Protein AF-A0A7X7GTL8-F1 (afdb_monomer_lite)

Radius of gyration: 31.25 Å; chains: 1; bounding box: 89×79×65 Å

Secondary structure (DSSP, 8-state):
-------------------PPP-------------PPPPPPPPPPPPPP-------------------PPPPP------------PPPP---------SSTT--EEEEEEEEEEEE-SSSEEEEEEEEEEEEEEEETTEEEEEEEEEEGGGEEEEEEEEEEEPTT-TTEEEE-PSSTTS---EEEEE-SSEEEEEEGGG-HIIIIITTS---TT-EEEGGGEE-SSS-TT-

Foldseek 3Di:
DDDDDDDDDDDDDDDDDDDDDDDDDDDDDDDDDDDDDDDDDDDDDDDDDDDDDDDDPDDDDDDPDDDDDDDDDDDDDDDDDDDDDDDDDDDDDCPDPPQDPPPAFKFKDWDWEWADPPPDTDIDIDIWIWGWDDPDPFKIWIWTWDAYHNRQIFIDTDIWGHDPPQNQKTWDQDPPNPQPFIWIWGGDPFKTAIAGVVQRSCVVGPNPGDGRHGDMTTPVRGDHPPDDPVD

Sequence (231 aa):
MTTLWNHARAALLPALMGAALPGAVVLLSGCGGRASAPPSAPSPPAQSPSASAQSPSASAQSPSASAQSPSASSPPAQPSSASAPSAAPPGERDSAPVASEGLDGVYLRTHEIAVFDGERWEPLEVDDCLRIRRVGANQLELEVQLVAANAHLCSIDGVASRLRGVEEIYELRPEPADEPCQLRLVVGAERLELVDVEHQCRQYYCGARAGFDGVSFARTERRPARHGCAD

pLDDT: mean 76.39, std 20.55, range [39.94, 98.38]

Structure (mmCIF, N/CA/C/O backbone):
data_AF-A0A7X7GTL8-F1
#
_entry.id   AF-A0A7X7GTL8-F1
#
loop_
_atom_site.group_PDB
_atom_site.id
_atom_site.type_symbol
_atom_site.label_atom_id
_atom_site.label_alt_id
_atom_site.label_comp_id
_atom_site.label_asym_id
_atom_site.label_entity_id
_atom_site.label_seq_id
_atom_site.pdbx_PDB_ins_code
_atom_site.Cartn_x
_atom_site.Cartn_y
_atom_site.Cartn_z
_atom_site.occupancy
_atom_site.B_iso_or_equiv
_atom_site.auth_seq_id
_atom_site.auth_comp_id
_atom_site.auth_asym_id
_atom_site.auth_atom_id
_atom_site.pdbx_PDB_model_num
ATOM 1 N N . MET A 1 1 ? -45.086 -2.183 36.468 1.00 40.97 1 MET A N 1
ATOM 2 C CA . MET A 1 1 ? -44.654 -3.594 36.507 1.00 40.97 1 MET A CA 1
ATOM 3 C C . MET A 1 1 ? -43.182 -3.604 36.083 1.00 40.97 1 MET A C 1
ATOM 5 O O . MET A 1 1 ? -42.935 -3.413 34.905 1.00 40.97 1 MET A O 1
ATOM 9 N N . THR A 1 2 ? -42.221 -3.326 36.984 1.00 39.94 2 THR A N 1
ATOM 10 C CA . THR A 1 2 ? -41.349 -4.320 37.687 1.00 39.94 2 THR A CA 1
ATOM 11 C C . THR A 1 2 ? -40.805 -5.373 36.713 1.00 39.94 2 THR A C 1
ATOM 13 O O . THR A 1 2 ? -41.615 -6.072 36.123 1.00 39.94 2 THR A O 1
ATOM 16 N N . THR A 1 3 ? -39.503 -5.450 36.389 1.00 47.12 3 THR A N 1
ATOM 17 C CA . THR A 1 3 ? -38.333 -5.847 37.228 1.00 47.12 3 THR A CA 1
ATOM 18 C C . THR A 1 3 ? -37.034 -5.450 36.471 1.00 47.12 3 THR A C 1
ATOM 20 O O . THR A 1 3 ? -36.970 -5.663 35.268 1.00 47.12 3 THR A O 1
ATOM 23 N N . LEU A 1 4 ? -36.082 -4.670 37.009 1.00 49.22 4 LEU A N 1
ATOM 24 C CA . LEU A 1 4 ? -34.976 -4.976 37.952 1.00 49.22 4 LEU A CA 1
ATOM 25 C C . LEU A 1 4 ? -33.797 -5.811 37.385 1.00 49.22 4 LEU A C 1
ATOM 27 O O . LEU A 1 4 ? -33.935 -7.001 37.140 1.00 49.22 4 LEU A O 1
ATOM 31 N N . TRP A 1 5 ? -32.655 -5.112 37.269 1.00 40.28 5 TRP A N 1
ATOM 32 C CA . TRP A 1 5 ? -31.246 -5.477 37.528 1.00 40.28 5 TRP A CA 1
ATOM 33 C C . TRP A 1 5 ? -30.665 -6.824 37.064 1.00 40.28 5 TRP A C 1
ATOM 35 O O . TRP A 1 5 ? -31.099 -7.885 37.494 1.00 40.28 5 TRP A O 1
ATOM 45 N N . ASN A 1 6 ? -29.492 -6.760 36.411 1.00 49.69 6 ASN A N 1
ATOM 46 C CA . ASN A 1 6 ? -28.367 -7.581 36.865 1.00 49.69 6 ASN A CA 1
ATOM 47 C C . ASN A 1 6 ? -26.990 -6.940 36.641 1.00 49.69 6 ASN A C 1
ATOM 49 O O . ASN A 1 6 ? -26.746 -6.217 35.679 1.00 49.69 6 ASN A O 1
ATOM 53 N N . HIS A 1 7 ? -26.138 -7.186 37.631 1.00 44.62 7 HIS A N 1
ATOM 54 C CA . HIS A 1 7 ? -24.919 -6.476 37.980 1.00 44.62 7 HIS A CA 1
ATOM 55 C C . HIS A 1 7 ? -23.673 -6.836 37.167 1.00 44.62 7 HIS A C 1
ATOM 57 O O . HIS A 1 7 ? -23.491 -7.954 36.693 1.00 44.62 7 HIS A O 1
ATOM 63 N N . ALA A 1 8 ? -22.756 -5.868 37.173 1.00 43.50 8 ALA A N 1
ATOM 64 C CA . ALA A 1 8 ? -21.331 -6.012 36.942 1.00 43.50 8 ALA A CA 1
ATOM 65 C C . ALA A 1 8 ? -20.679 -7.119 37.792 1.00 43.50 8 ALA A C 1
ATOM 67 O O . ALA A 1 8 ? -20.971 -7.269 38.980 1.00 43.50 8 ALA A O 1
ATOM 68 N N . ARG A 1 9 ? -19.675 -7.785 37.215 1.00 48.31 9 ARG A N 1
ATOM 69 C CA . ARG A 1 9 ? -18.556 -8.363 37.964 1.00 48.31 9 ARG A CA 1
ATOM 70 C C . ARG A 1 9 ? -17.242 -8.033 37.267 1.00 48.31 9 ARG A C 1
ATOM 72 O O . ARG A 1 9 ? -16.914 -8.593 36.228 1.00 48.31 9 ARG A O 1
ATOM 79 N N . ALA A 1 10 ? -16.504 -7.122 37.892 1.00 45.44 10 ALA A N 1
ATOM 80 C CA . ALA A 1 10 ? -15.060 -7.040 37.790 1.00 45.44 10 ALA A CA 1
ATOM 81 C C . ALA A 1 10 ? -14.439 -8.298 38.420 1.00 45.44 10 ALA A C 1
ATOM 83 O O . ALA A 1 10 ? -14.890 -8.748 39.476 1.00 45.44 10 ALA A O 1
ATOM 84 N N . ALA A 1 11 ? -13.393 -8.834 37.799 1.00 51.56 11 ALA A N 1
ATOM 85 C CA . ALA A 1 11 ? -12.488 -9.786 38.424 1.00 51.56 11 ALA A CA 1
ATOM 86 C C . ALA A 1 11 ? -11.052 -9.302 38.215 1.00 51.56 11 ALA A C 1
ATOM 88 O O . ALA A 1 11 ? -10.632 -8.989 37.103 1.00 51.56 11 ALA A O 1
ATOM 89 N N . LEU A 1 12 ? -10.363 -9.188 39.344 1.00 49.56 12 LEU A N 1
ATOM 90 C CA . LEU A 1 12 ? -8.970 -8.815 39.511 1.00 49.56 12 LEU A CA 1
ATOM 91 C C . LEU A 1 12 ? -8.022 -9.947 39.070 1.00 49.56 12 LEU A C 1
ATOM 93 O O . LEU A 1 12 ? -8.384 -11.120 39.095 1.00 49.56 12 LEU A O 1
ATOM 97 N N . LEU A 1 13 ? -6.799 -9.534 38.724 1.00 42.09 13 LEU A N 1
ATOM 98 C CA . LEU A 1 13 ? -5.561 -10.300 38.495 1.00 42.09 13 LEU A CA 1
ATOM 99 C C . LEU A 1 13 ? -5.284 -11.417 39.535 1.00 42.09 13 LEU A C 1
ATOM 101 O O . LEU A 1 13 ? -5.780 -11.352 40.660 1.00 42.09 13 LEU A O 1
ATOM 105 N N . PRO A 1 14 ? -4.390 -12.379 39.214 1.00 58.31 14 PRO A N 1
ATOM 106 C CA . PRO A 1 14 ? -2.998 -12.197 39.644 1.00 58.31 14 PRO A CA 1
ATOM 107 C C . PRO A 1 14 ? -1.932 -12.586 38.605 1.00 58.31 14 PRO A C 1
ATOM 109 O O . PRO A 1 14 ? -2.092 -13.493 37.791 1.00 58.31 14 PRO A O 1
ATOM 112 N N . ALA A 1 15 ? -0.802 -11.889 38.711 1.00 48.88 15 ALA A N 1
ATOM 113 C CA . ALA A 1 15 ? 0.488 -12.265 38.158 1.00 48.88 15 ALA A CA 1
ATOM 114 C C . ALA A 1 15 ? 0.997 -13.578 38.782 1.00 48.88 15 ALA A C 1
ATOM 116 O O . ALA A 1 15 ? 0.878 -13.776 39.991 1.00 48.88 15 ALA A O 1
ATOM 117 N N . LEU A 1 16 ? 1.635 -14.429 37.975 1.00 56.81 16 LEU A N 1
ATOM 118 C CA . LEU A 1 16 ? 2.457 -15.542 38.448 1.00 56.81 16 LEU A CA 1
ATOM 119 C C . LEU A 1 16 ? 3.839 -15.453 37.802 1.00 56.81 16 LEU A C 1
ATOM 121 O O . LEU A 1 16 ? 4.012 -15.642 36.600 1.00 56.81 16 LEU A O 1
ATOM 125 N N . MET A 1 17 ? 4.813 -15.136 38.649 1.00 48.34 17 MET A N 1
ATOM 126 C CA . MET A 1 17 ? 6.231 -15.346 38.412 1.00 48.34 17 MET A CA 1
ATOM 127 C C . MET A 1 17 ? 6.579 -16.835 38.515 1.00 48.34 17 MET A C 1
ATOM 129 O O . MET A 1 17 ? 6.116 -17.511 39.427 1.00 48.34 17 MET A O 1
ATOM 133 N N . GLY A 1 18 ? 7.514 -17.266 37.665 1.00 49.72 18 GLY A N 1
ATOM 134 C CA . GLY A 1 18 ? 8.629 -18.123 38.071 1.00 49.72 18 GLY A CA 1
ATOM 135 C C . GLY A 1 18 ? 8.395 -19.633 38.138 1.00 49.72 18 GLY A C 1
ATOM 136 O O . GLY A 1 18 ? 7.843 -20.144 39.103 1.00 49.72 18 GLY A O 1
ATOM 137 N N . ALA A 1 19 ? 9.003 -20.358 37.197 1.00 52.00 19 ALA A N 1
ATOM 138 C CA . ALA A 1 19 ? 9.645 -21.642 37.483 1.00 52.00 19 ALA A CA 1
ATOM 139 C C . ALA A 1 19 ? 10.736 -21.915 36.435 1.00 52.00 19 ALA A C 1
ATOM 141 O O . ALA A 1 19 ? 10.453 -22.237 35.284 1.00 52.00 19 ALA A O 1
ATOM 142 N N . ALA A 1 20 ? 11.995 -21.764 36.849 1.00 49.22 20 ALA A N 1
ATOM 143 C CA . ALA A 1 20 ? 13.147 -22.310 36.146 1.00 49.22 20 ALA A CA 1
ATOM 144 C C . ALA A 1 20 ? 13.188 -23.825 36.393 1.00 49.22 20 ALA A C 1
ATOM 146 O O . ALA A 1 20 ? 13.140 -24.263 37.544 1.00 49.22 20 ALA A O 1
ATOM 147 N N . LEU A 1 21 ? 13.270 -24.620 35.327 1.00 56.28 21 LEU A N 1
ATOM 148 C CA . LEU A 1 21 ? 13.480 -26.065 35.415 1.00 56.28 21 LEU A CA 1
ATOM 149 C C . LEU A 1 21 ? 14.977 -26.392 35.295 1.00 56.28 21 LEU A C 1
ATOM 151 O O . LEU A 1 21 ? 15.652 -25.825 34.432 1.00 56.28 21 LEU A O 1
ATOM 155 N N . PRO A 1 22 ? 15.507 -27.311 36.123 1.00 57.44 22 PRO A N 1
ATOM 156 C CA . PRO A 1 22 ? 16.881 -27.769 36.032 1.00 57.44 22 PRO A CA 1
ATOM 157 C C . PRO A 1 22 ? 17.019 -28.968 35.083 1.00 57.44 22 PRO A C 1
ATOM 159 O O . PRO A 1 22 ? 16.190 -29.871 35.068 1.00 57.44 22 PRO A O 1
ATOM 162 N N . GLY A 1 23 ? 18.146 -29.000 34.372 1.00 48.72 23 GLY A N 1
ATOM 163 C CA . GLY A 1 23 ? 18.952 -30.208 34.189 1.00 48.72 23 GLY A CA 1
ATOM 164 C C . GLY A 1 23 ? 18.365 -31.356 33.366 1.00 48.72 23 GLY A C 1
ATOM 165 O O . GLY A 1 23 ? 17.843 -32.317 33.918 1.00 48.72 23 GLY A O 1
ATOM 166 N N . ALA A 1 24 ? 18.655 -31.355 32.066 1.00 47.41 24 ALA A N 1
ATOM 167 C CA . ALA A 1 24 ? 18.833 -32.590 31.308 1.00 47.41 24 ALA A CA 1
ATOM 168 C C . ALA A 1 24 ? 20.259 -32.607 30.742 1.00 47.41 24 ALA A C 1
ATOM 170 O O . ALA A 1 24 ? 20.550 -32.029 29.698 1.00 47.41 24 ALA A O 1
ATOM 171 N N . VAL A 1 25 ? 21.168 -33.239 31.488 1.00 48.69 25 VAL A N 1
ATOM 172 C CA . VAL A 1 25 ? 22.512 -33.588 31.022 1.00 48.69 25 VAL A CA 1
ATOM 173 C C . VAL A 1 25 ? 22.369 -34.819 30.132 1.00 48.69 25 VAL A C 1
ATOM 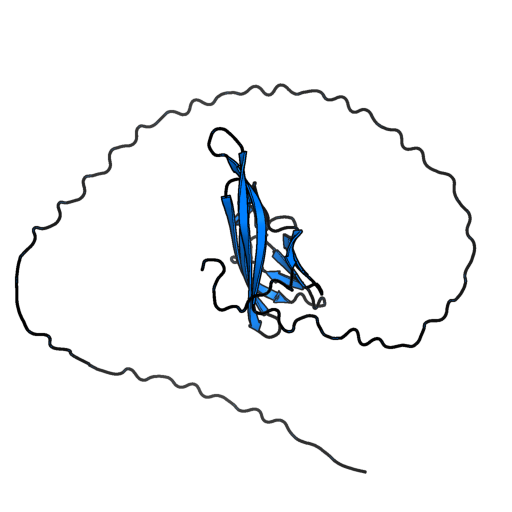175 O O . VAL A 1 25 ? 22.176 -35.929 30.622 1.00 48.69 25 VAL A O 1
ATOM 178 N N . VAL A 1 26 ? 22.444 -34.622 28.817 1.00 56.94 26 VAL A N 1
ATOM 179 C CA . VAL A 1 26 ? 22.577 -35.718 27.854 1.00 56.94 26 VAL A CA 1
ATOM 180 C C . VAL A 1 26 ? 24.067 -36.011 27.687 1.00 56.94 26 VAL A C 1
ATOM 182 O O . VAL A 1 26 ? 24.801 -35.261 27.049 1.00 56.94 26 VAL A O 1
ATOM 185 N N . LEU A 1 27 ? 24.517 -37.108 28.298 1.00 56.03 27 LEU A N 1
ATOM 186 C CA . LEU A 1 27 ? 25.825 -37.710 28.052 1.00 56.03 27 LEU A CA 1
ATOM 187 C C . LEU A 1 27 ? 25.771 -38.491 26.734 1.00 56.03 27 LEU A C 1
ATOM 189 O O . LEU A 1 27 ? 25.255 -39.606 26.695 1.00 56.03 27 LEU A O 1
ATOM 193 N N . LEU A 1 28 ? 26.344 -37.932 25.668 1.00 58.06 28 LEU A N 1
ATOM 194 C CA . LEU A 1 28 ? 26.705 -38.690 24.470 1.00 58.06 28 LEU A CA 1
ATOM 195 C C . LEU A 1 28 ? 28.214 -38.941 24.485 1.00 58.06 28 LEU A C 1
ATOM 197 O O . LEU A 1 28 ? 29.027 -38.073 24.176 1.00 58.06 28 LEU A O 1
ATOM 201 N N . SER A 1 29 ? 28.566 -40.157 24.899 1.00 56.53 29 SER A N 1
ATOM 202 C CA . SER A 1 29 ? 29.876 -40.758 24.665 1.00 56.53 29 SER A CA 1
ATOM 203 C C . SER A 1 29 ? 30.006 -41.181 23.205 1.00 56.53 29 SER A C 1
ATOM 205 O O . SER A 1 29 ? 29.115 -41.848 22.686 1.00 56.53 29 SER A O 1
ATOM 207 N N . GLY A 1 30 ? 31.175 -40.926 22.612 1.00 46.44 30 GLY A N 1
ATOM 208 C CA . GLY A 1 30 ? 31.784 -41.909 21.714 1.00 46.44 30 GLY A CA 1
ATOM 209 C C . GLY A 1 30 ? 32.207 -41.439 20.324 1.00 46.44 30 GLY A C 1
ATOM 210 O O . GLY A 1 30 ? 31.447 -41.541 19.375 1.00 46.44 30 GLY A O 1
ATOM 211 N N . CYS A 1 31 ? 33.500 -41.112 20.233 1.00 45.25 31 CYS A N 1
ATOM 212 C CA . CYS A 1 31 ? 34.441 -41.545 19.192 1.00 45.25 31 CYS A CA 1
ATOM 213 C C . CYS A 1 31 ? 34.296 -41.034 17.743 1.00 45.25 31 CYS A C 1
ATOM 215 O O . CYS A 1 31 ? 33.517 -41.548 16.951 1.00 45.25 31 CYS A O 1
ATOM 217 N N . GLY A 1 32 ? 35.300 -40.245 17.336 1.00 43.06 32 GLY A N 1
ATOM 218 C CA . GLY A 1 32 ? 36.127 -40.655 16.197 1.00 43.06 32 GLY A CA 1
ATOM 219 C C . GLY A 1 32 ? 36.302 -39.645 15.066 1.00 43.06 32 GLY A C 1
ATOM 220 O O . GLY A 1 32 ? 35.464 -39.545 14.184 1.00 43.06 32 GLY A O 1
ATOM 221 N N . GLY A 1 33 ? 37.502 -39.063 14.992 1.00 45.75 33 GLY A N 1
ATOM 222 C CA . GLY A 1 33 ? 38.199 -38.968 13.708 1.00 45.75 33 GLY A CA 1
ATOM 223 C C . GLY A 1 33 ? 38.367 -37.581 13.084 1.00 45.75 33 GLY A C 1
ATOM 224 O O . GLY A 1 33 ? 37.410 -36.934 12.688 1.00 45.75 33 GLY A O 1
ATOM 225 N N . ARG A 1 34 ? 39.649 -37.262 12.854 1.00 46.22 34 ARG A N 1
ATOM 226 C CA . ARG A 1 34 ? 40.220 -36.264 11.931 1.00 46.22 34 ARG A CA 1
ATOM 227 C C . ARG A 1 34 ? 40.215 -34.804 12.389 1.00 46.22 34 ARG A C 1
ATOM 229 O O . ARG A 1 34 ? 39.331 -34.013 12.087 1.00 46.22 34 ARG A O 1
ATOM 236 N N . ALA A 1 35 ?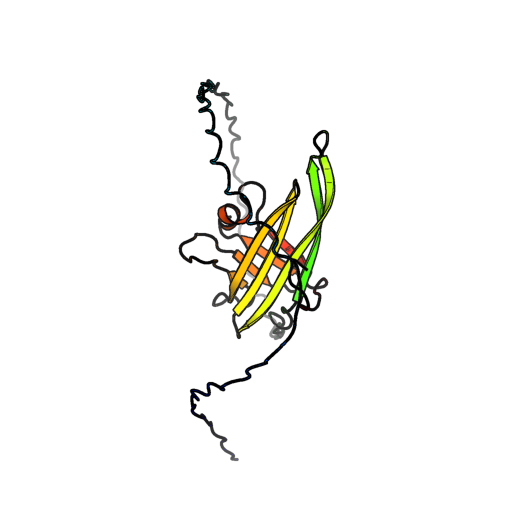 41.341 -34.447 13.007 1.00 51.41 35 ALA A N 1
ATOM 237 C CA . ALA A 1 35 ? 41.852 -33.087 13.052 1.00 51.41 35 ALA A CA 1
ATOM 238 C C . ALA A 1 35 ? 41.959 -32.525 11.622 1.00 51.41 35 ALA A C 1
ATOM 240 O O . ALA A 1 35 ? 42.786 -32.977 10.830 1.00 51.41 35 ALA A O 1
ATOM 241 N N . SER A 1 36 ? 41.095 -31.565 11.301 1.00 57.47 36 SER A N 1
ATOM 242 C CA . SER A 1 36 ? 41.265 -30.691 10.142 1.00 57.47 36 SER A CA 1
ATOM 243 C C . SER A 1 36 ? 42.123 -29.500 10.564 1.00 57.47 36 SER A C 1
ATOM 245 O O . SER A 1 36 ? 41.973 -28.981 11.670 1.00 57.47 36 SER A O 1
ATOM 247 N N . ALA A 1 37 ? 43.065 -29.129 9.699 1.00 66.19 37 ALA A N 1
ATOM 248 C CA . ALA A 1 37 ? 43.999 -28.029 9.899 1.00 66.19 37 ALA A CA 1
ATOM 249 C C . ALA A 1 37 ? 43.272 -26.699 10.200 1.00 66.19 37 ALA A C 1
ATOM 251 O O . ALA A 1 37 ? 42.151 -26.500 9.724 1.00 66.19 37 ALA A O 1
ATOM 252 N N . PRO A 1 38 ? 43.893 -25.779 10.963 1.00 70.19 38 PRO A N 1
ATOM 253 C CA . PRO A 1 38 ? 43.302 -24.475 11.232 1.00 70.19 38 PRO A CA 1
ATOM 254 C C . PRO A 1 38 ? 43.129 -23.678 9.925 1.00 70.19 38 PRO A C 1
ATOM 256 O O . PRO A 1 38 ? 44.010 -23.731 9.061 1.00 70.19 38 PRO A O 1
ATOM 259 N N . PRO A 1 39 ? 42.026 -22.924 9.767 1.00 64.88 39 PRO A N 1
ATOM 260 C CA . PRO A 1 39 ? 41.856 -22.032 8.630 1.00 64.88 39 PRO A CA 1
ATOM 261 C C . PRO A 1 39 ? 42.938 -20.948 8.655 1.00 64.88 39 PRO A C 1
ATOM 263 O O . PRO A 1 39 ? 43.221 -20.341 9.690 1.00 64.88 39 PRO A O 1
ATOM 266 N N . SER A 1 40 ? 43.565 -20.732 7.500 1.00 68.62 40 SER A N 1
ATOM 267 C CA . SER A 1 40 ? 44.540 -19.667 7.287 1.00 68.62 40 SER A CA 1
ATOM 268 C C . SER A 1 40 ? 43.915 -18.299 7.564 1.00 68.62 40 SER A C 1
ATOM 270 O O . SER A 1 40 ? 42.763 -18.044 7.214 1.00 68.62 40 SER A O 1
ATOM 272 N N . ALA A 1 41 ? 44.693 -17.428 8.206 1.00 69.62 41 ALA A N 1
ATOM 273 C CA . ALA A 1 41 ? 44.300 -16.068 8.540 1.00 69.62 41 ALA A CA 1
ATOM 274 C C . ALA A 1 41 ? 43.860 -15.274 7.290 1.00 69.62 41 ALA A C 1
ATOM 276 O O . ALA A 1 41 ? 44.457 -15.444 6.222 1.00 69.62 41 ALA A O 1
ATOM 277 N N . PRO A 1 42 ? 42.852 -14.391 7.410 1.00 67.38 42 PRO A N 1
ATOM 278 C CA . PRO A 1 42 ? 42.414 -13.552 6.304 1.00 67.38 42 PRO A CA 1
ATOM 279 C C . PRO A 1 42 ? 43.529 -12.586 5.886 1.00 67.38 42 PRO A C 1
ATOM 281 O O . PRO A 1 42 ? 44.162 -11.936 6.720 1.00 67.38 42 PRO A O 1
ATOM 284 N N . SER A 1 43 ? 43.771 -12.499 4.578 1.00 71.69 43 SER A N 1
ATOM 285 C CA . SER A 1 43 ? 44.651 -11.490 3.990 1.00 71.69 43 SER A CA 1
ATOM 286 C C . SER A 1 43 ? 44.088 -10.079 4.226 1.00 71.69 43 SER A C 1
ATOM 288 O O . SER A 1 43 ? 42.867 -9.906 4.204 1.00 71.69 43 SER A O 1
ATOM 290 N N . PRO A 1 44 ? 44.942 -9.062 4.442 1.00 71.94 44 PRO A N 1
ATOM 291 C CA . PRO A 1 44 ? 44.484 -7.684 4.582 1.00 71.94 44 PRO A CA 1
ATOM 292 C C . PRO A 1 44 ? 43.822 -7.194 3.281 1.00 71.94 44 PRO A C 1
ATOM 294 O O . PRO A 1 44 ? 44.240 -7.608 2.194 1.00 71.94 44 PRO A O 1
ATOM 297 N N . PRO A 1 45 ? 42.811 -6.310 3.360 1.00 66.06 45 PRO A N 1
ATOM 298 C CA . PRO A 1 45 ? 42.165 -5.767 2.175 1.00 66.06 45 PRO A CA 1
ATOM 299 C C . PRO A 1 45 ? 43.151 -4.928 1.354 1.00 66.06 45 PRO A C 1
ATOM 301 O O . PRO A 1 45 ? 43.916 -4.121 1.889 1.00 66.06 45 PRO A O 1
ATOM 304 N N . ALA A 1 46 ? 43.115 -5.131 0.038 1.00 61.00 46 ALA A N 1
ATOM 305 C CA . ALA A 1 46 ? 43.823 -4.315 -0.933 1.00 61.00 46 ALA A CA 1
ATOM 306 C C . ALA A 1 46 ? 43.331 -2.861 -0.858 1.00 61.00 46 ALA A C 1
ATOM 308 O O . ALA A 1 46 ? 42.133 -2.594 -0.768 1.00 61.00 46 ALA A O 1
ATOM 309 N N . GLN A 1 47 ? 44.278 -1.927 -0.882 1.00 60.03 47 GLN A N 1
ATOM 310 C CA . GLN A 1 47 ? 44.021 -0.492 -0.870 1.00 60.03 47 GLN A CA 1
ATOM 311 C C . GLN A 1 47 ? 43.276 -0.081 -2.148 1.00 60.03 47 GLN A C 1
ATOM 313 O O . GLN A 1 47 ? 43.766 -0.304 -3.256 1.00 60.03 47 GLN A O 1
ATOM 318 N N . SER A 1 48 ? 42.101 0.531 -1.986 1.00 61.88 48 SER A N 1
ATOM 319 C CA . SER A 1 48 ? 41.358 1.162 -3.078 1.00 61.88 48 SER A CA 1
ATOM 320 C C . SER A 1 48 ? 42.164 2.317 -3.684 1.00 61.88 48 SER A C 1
ATOM 322 O O . SER A 1 48 ? 42.656 3.164 -2.935 1.00 61.88 48 SER A O 1
ATOM 324 N N . PRO A 1 49 ? 42.273 2.416 -5.020 1.00 63.19 49 PRO A N 1
ATOM 325 C CA . PRO A 1 49 ? 42.840 3.592 -5.658 1.00 63.19 49 PRO A CA 1
ATOM 326 C C . PRO A 1 49 ? 41.867 4.772 -5.537 1.00 63.19 49 PRO A C 1
ATOM 328 O O . PRO A 1 49 ? 40.707 4.691 -5.940 1.00 63.19 49 PRO A O 1
ATOM 331 N N . SER A 1 50 ? 42.360 5.884 -4.994 1.00 58.31 50 SER A N 1
ATOM 332 C CA . SER A 1 50 ? 41.685 7.181 -5.026 1.00 58.31 50 SER A CA 1
ATOM 333 C C . SER A 1 50 ? 41.528 7.641 -6.476 1.00 58.31 50 SER A C 1
ATOM 335 O O . SER A 1 50 ? 42.478 8.124 -7.090 1.00 58.31 50 SER A O 1
ATOM 337 N N . ALA A 1 51 ? 40.329 7.487 -7.032 1.00 56.75 51 ALA A N 1
ATOM 338 C CA . ALA A 1 51 ? 39.953 8.122 -8.285 1.00 56.75 51 ALA A CA 1
ATOM 339 C C . ALA A 1 51 ? 39.564 9.579 -7.999 1.00 56.75 51 ALA A C 1
ATOM 341 O O . ALA A 1 51 ? 38.546 9.862 -7.368 1.00 56.75 51 ALA A O 1
ATOM 342 N N . SER A 1 52 ? 40.405 10.507 -8.445 1.00 58.44 52 SER A N 1
ATOM 343 C CA . SER A 1 52 ? 40.140 11.942 -8.427 1.00 58.44 52 SER A CA 1
ATOM 344 C C . SER A 1 52 ? 38.912 12.254 -9.286 1.00 58.44 52 SER A C 1
ATOM 346 O O . SER A 1 52 ? 38.962 12.141 -10.510 1.00 58.44 52 SER A O 1
ATOM 348 N N . ALA A 1 53 ? 37.813 12.659 -8.652 1.00 48.44 53 ALA A N 1
ATOM 349 C CA . ALA A 1 53 ? 36.642 13.185 -9.338 1.00 48.44 53 ALA A CA 1
ATOM 350 C C . ALA A 1 53 ? 36.989 14.540 -9.978 1.00 48.44 53 ALA A C 1
ATOM 352 O O . ALA A 1 53 ? 37.207 15.534 -9.286 1.00 48.44 53 ALA A O 1
ATOM 353 N N . GLN A 1 54 ? 37.064 14.578 -11.308 1.00 59.28 54 GLN A N 1
ATOM 354 C CA . GLN A 1 54 ? 37.012 15.821 -12.070 1.00 59.28 54 GLN A CA 1
ATOM 355 C C . GLN A 1 54 ? 35.544 16.223 -12.215 1.00 59.28 54 GLN A C 1
ATOM 357 O O . GLN A 1 54 ? 34.759 15.500 -12.822 1.00 59.28 54 GLN A O 1
ATOM 362 N N . SER A 1 55 ? 35.180 17.370 -11.646 1.00 54.44 55 SER A N 1
ATOM 363 C CA . SER A 1 55 ? 33.867 17.991 -11.823 1.00 54.44 55 SER A CA 1
ATOM 364 C C . SER A 1 55 ? 33.683 18.456 -13.272 1.00 54.44 55 SER A C 1
ATOM 366 O O . SER A 1 55 ? 34.447 19.315 -13.720 1.00 54.44 55 SER A O 1
ATOM 368 N N . PRO A 1 56 ? 32.670 17.979 -14.015 1.00 59.31 56 PRO A N 1
ATOM 369 C CA . PRO A 1 56 ? 32.271 18.637 -15.245 1.00 59.31 56 PRO A CA 1
ATOM 370 C C . PRO A 1 56 ? 31.417 19.863 -14.901 1.00 59.31 56 PRO A C 1
ATOM 372 O O . PRO A 1 56 ? 30.294 19.754 -14.410 1.00 59.31 56 PRO A O 1
ATOM 375 N N . SER A 1 57 ? 31.953 21.051 -15.180 1.00 57.72 57 SER A N 1
ATOM 376 C CA . SER A 1 57 ? 31.176 22.289 -15.251 1.00 57.72 57 SER A CA 1
ATOM 377 C C . SER A 1 57 ? 30.237 22.214 -16.456 1.00 57.72 57 SER A C 1
ATOM 379 O O . SER A 1 57 ? 30.617 22.564 -17.571 1.00 57.72 57 SER A O 1
ATOM 381 N N . ALA A 1 58 ? 29.011 21.737 -16.248 1.00 54.59 58 ALA A N 1
ATOM 382 C CA . ALA A 1 58 ? 27.951 21.843 -17.240 1.00 54.59 58 ALA A CA 1
ATOM 383 C C . ALA A 1 58 ? 27.360 23.259 -17.184 1.00 54.59 58 ALA A C 1
ATOM 385 O O . ALA A 1 58 ? 26.649 23.629 -16.251 1.00 54.59 58 ALA A O 1
ATOM 386 N N . SER A 1 59 ? 27.694 24.072 -18.183 1.00 60.06 59 SER A N 1
ATOM 387 C CA . SER A 1 59 ? 27.076 25.373 -18.418 1.00 60.06 59 SER A CA 1
ATOM 388 C C . SER A 1 59 ? 25.599 25.177 -18.769 1.00 60.06 59 SER A C 1
ATOM 390 O O . SER A 1 59 ? 25.271 24.681 -19.845 1.00 60.06 59 SER A O 1
ATOM 392 N N . ALA A 1 60 ? 24.705 25.564 -17.861 1.00 49.34 60 ALA A N 1
ATOM 393 C CA . ALA A 1 60 ? 23.275 25.630 -18.123 1.00 49.34 60 ALA A CA 1
ATOM 394 C C . ALA A 1 60 ? 22.992 26.743 -19.147 1.00 49.34 60 ALA A C 1
ATOM 396 O O . ALA A 1 60 ? 23.165 27.927 -18.858 1.00 49.34 60 ALA A O 1
ATOM 397 N N . GLN A 1 61 ? 22.570 26.364 -20.353 1.00 58.16 61 GLN A N 1
ATOM 398 C CA . GLN A 1 61 ? 21.916 27.277 -21.283 1.00 58.16 61 GLN A CA 1
ATOM 399 C C . GLN A 1 61 ? 20.435 27.347 -20.910 1.00 58.16 61 GLN A C 1
ATOM 401 O O . GLN A 1 61 ? 19.714 26.360 -21.023 1.00 58.16 61 GLN A O 1
ATOM 406 N N . SER A 1 62 ? 20.001 28.516 -20.443 1.00 55.69 62 SER A N 1
ATOM 407 C CA . SER A 1 62 ? 18.600 28.836 -20.175 1.00 55.69 62 SER A CA 1
ATOM 408 C C . SER A 1 62 ? 17.789 28.868 -21.477 1.00 55.69 62 SER A C 1
ATOM 410 O O . SER A 1 62 ? 18.085 29.702 -22.336 1.00 55.69 62 SER A O 1
ATOM 412 N N . PRO A 1 63 ? 16.732 28.056 -21.640 1.00 58.53 63 PRO A N 1
ATOM 413 C CA . PRO A 1 63 ? 15.733 28.322 -22.659 1.00 58.53 63 PRO A CA 1
ATOM 414 C C . PRO A 1 63 ? 14.756 29.388 -22.144 1.00 58.53 63 PRO A C 1
ATOM 416 O O . PRO A 1 63 ? 13.972 29.159 -21.224 1.00 58.53 63 PRO A O 1
ATOM 419 N N . SER A 1 64 ? 14.800 30.569 -22.759 1.00 58.16 64 SER A N 1
ATOM 420 C CA . SER A 1 64 ? 13.747 31.580 -22.650 1.00 58.16 64 SER A CA 1
ATOM 421 C C . SER A 1 64 ? 12.488 31.067 -23.350 1.00 58.16 64 SER A C 1
ATOM 423 O O . SER A 1 64 ? 12.355 31.194 -24.564 1.00 58.16 64 SER A O 1
ATOM 425 N N . ALA A 1 65 ? 11.561 30.478 -22.596 1.00 53.91 65 ALA A N 1
ATOM 426 C CA . ALA A 1 65 ? 10.213 30.200 -23.076 1.00 53.91 65 ALA A CA 1
ATOM 427 C C . ALA A 1 65 ? 9.327 31.424 -22.809 1.00 53.91 65 ALA A C 1
ATOM 429 O O . ALA A 1 65 ? 9.031 31.773 -21.667 1.00 53.91 65 ALA A O 1
ATOM 430 N N . SER A 1 66 ? 8.942 32.108 -23.883 1.00 59.16 66 SER A N 1
ATOM 431 C CA . SER A 1 66 ? 8.006 33.226 -23.861 1.00 59.16 66 SER A CA 1
ATOM 432 C C . SER A 1 66 ? 6.622 32.747 -23.415 1.00 59.16 66 SER A C 1
ATOM 434 O O . SER A 1 66 ? 5.983 31.947 -24.096 1.00 59.16 66 SER A O 1
ATOM 436 N N . ALA A 1 67 ? 6.153 33.254 -22.277 1.00 46.62 67 ALA A N 1
ATOM 437 C CA . ALA A 1 67 ? 4.787 33.075 -21.812 1.00 46.62 67 ALA A CA 1
ATOM 438 C C . ALA A 1 67 ? 3.816 33.832 -22.736 1.00 46.62 67 ALA A C 1
ATOM 440 O O . ALA A 1 67 ? 3.873 35.057 -22.836 1.00 46.62 67 ALA A O 1
ATOM 441 N N . GLN A 1 68 ? 2.918 33.108 -23.404 1.00 54.69 68 GLN A N 1
ATOM 442 C CA . GLN A 1 68 ? 1.717 33.686 -24.004 1.00 54.69 68 GLN A CA 1
ATOM 443 C C . GLN A 1 68 ? 0.580 33.585 -22.987 1.00 54.69 68 GLN A C 1
ATOM 445 O O . GLN A 1 68 ? 0.150 32.494 -22.622 1.00 54.69 68 GLN A O 1
ATOM 450 N N . SER A 1 69 ? 0.124 34.740 -22.506 1.00 58.12 69 SER A N 1
ATOM 451 C CA . SER A 1 69 ? -1.055 34.887 -21.654 1.00 58.12 69 SER A CA 1
ATOM 452 C C . SER A 1 69 ? -2.342 34.650 -22.454 1.00 58.12 69 SER A C 1
ATOM 454 O O . SER A 1 69 ? -2.573 35.378 -23.421 1.00 58.12 69 SER A O 1
ATOM 456 N N . PRO A 1 70 ? -3.236 33.733 -22.050 1.00 58.09 70 PRO A N 1
ATOM 457 C CA . PRO A 1 70 ? -4.620 33.778 -22.493 1.00 58.09 70 PRO A CA 1
ATOM 458 C C . PRO A 1 70 ? -5.426 34.725 -21.594 1.00 58.09 70 PRO A C 1
ATOM 460 O O . PRO A 1 70 ? -5.518 34.551 -20.378 1.00 58.09 70 PRO A O 1
ATOM 463 N N . SER A 1 71 ? -6.005 35.753 -22.212 1.00 57.06 71 SER A N 1
ATOM 464 C CA . SER A 1 71 ? -6.960 36.669 -21.595 1.00 57.06 71 SER A CA 1
ATOM 465 C C . SER A 1 71 ? -8.235 35.929 -21.187 1.00 57.06 71 SER A C 1
ATOM 467 O O . SER A 1 71 ? -8.939 35.364 -22.023 1.00 57.06 71 SER A O 1
ATOM 469 N N . ALA A 1 72 ? -8.549 35.974 -19.894 1.00 44.47 72 ALA A N 1
ATOM 470 C CA . ALA A 1 72 ? -9.833 35.561 -19.352 1.00 44.47 72 ALA A CA 1
ATOM 471 C C . ALA A 1 72 ? -10.930 36.541 -19.798 1.00 44.47 72 ALA A C 1
ATOM 473 O O . ALA A 1 72 ? -10.841 37.742 -19.545 1.00 44.47 72 ALA A O 1
ATOM 474 N N . SER A 1 73 ? -11.971 36.019 -20.446 1.00 57.06 73 SER A N 1
ATOM 475 C CA . SER A 1 73 ? -13.246 36.714 -20.622 1.00 57.06 73 SER A CA 1
ATOM 476 C C . SER A 1 73 ? -14.232 36.174 -19.589 1.00 57.06 73 SER A C 1
ATOM 478 O O . SER A 1 73 ? -14.547 34.987 -19.597 1.00 57.06 73 SER A O 1
ATOM 480 N N . SER A 1 74 ? -14.718 37.048 -18.714 1.00 50.16 74 SER A N 1
ATOM 481 C CA . SER A 1 74 ? -15.868 36.810 -17.830 1.00 50.16 74 SER A CA 1
ATOM 482 C C . SER A 1 74 ? -17.030 37.722 -18.280 1.00 50.16 74 SER A C 1
ATOM 484 O O . SER A 1 74 ? -16.800 38.653 -19.049 1.00 50.16 74 SER A O 1
ATOM 486 N N . PRO A 1 75 ? -18.240 37.603 -17.712 1.00 59.97 75 PRO A N 1
ATOM 487 C CA . PRO A 1 75 ? -19.300 36.633 -17.999 1.00 59.97 75 PRO A CA 1
ATOM 488 C C . PRO A 1 75 ? -20.583 37.358 -18.491 1.00 59.97 75 PRO A C 1
ATOM 490 O O . PRO A 1 75 ? -20.610 38.587 -18.555 1.00 59.97 75 PRO A O 1
ATOM 493 N N . PRO A 1 76 ? -21.705 36.653 -18.718 1.00 54.16 76 PRO A N 1
ATOM 494 C CA . PRO A 1 76 ? -23.006 37.253 -18.437 1.00 54.16 76 PRO A CA 1
ATOM 495 C C . PRO A 1 76 ? -23.699 36.575 -17.251 1.00 54.16 76 PRO A C 1
ATOM 497 O O . PRO A 1 76 ? -23.805 35.354 -17.158 1.00 54.16 76 PRO A O 1
ATOM 500 N N . ALA A 1 77 ? -24.171 37.426 -16.342 1.00 51.16 77 ALA A N 1
ATOM 501 C CA . ALA A 1 77 ? -25.012 37.093 -15.206 1.00 51.16 77 ALA A CA 1
ATOM 502 C C . ALA A 1 77 ? -26.332 36.448 -15.657 1.00 51.16 77 ALA A C 1
ATOM 504 O O . ALA A 1 77 ? -26.971 36.929 -16.595 1.00 51.16 77 ALA A O 1
ATOM 505 N N . GLN A 1 78 ? -26.771 35.406 -14.947 1.00 57.09 78 GLN A N 1
ATOM 506 C CA . GLN A 1 78 ? -28.141 34.904 -15.039 1.00 57.09 78 GLN A CA 1
ATOM 507 C C . GLN A 1 78 ? -28.920 35.198 -13.748 1.00 57.0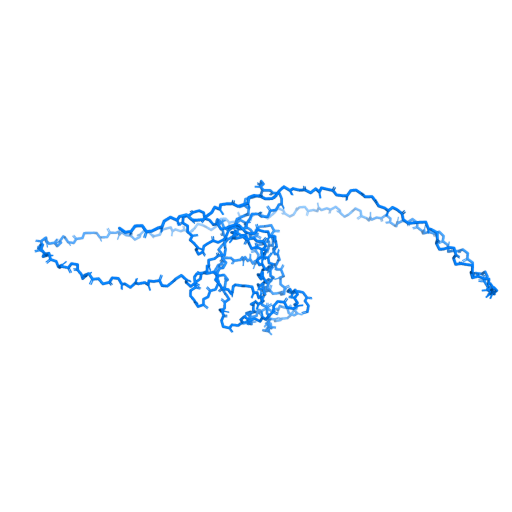9 78 GLN A C 1
ATOM 509 O O . GLN A 1 78 ? -28.344 35.131 -12.659 1.00 57.09 78 GLN A O 1
ATOM 514 N N . PRO A 1 79 ? -30.210 35.563 -13.865 1.00 60.84 79 PRO A N 1
ATOM 515 C CA . PRO A 1 79 ? -31.029 36.016 -12.753 1.00 60.84 79 PRO A CA 1
ATOM 516 C C . PRO A 1 79 ? -31.616 34.876 -11.915 1.00 60.84 79 PRO A C 1
ATOM 518 O O . PRO A 1 79 ? -31.964 33.802 -12.400 1.00 60.84 79 PRO A O 1
ATOM 521 N N . SER A 1 80 ? -31.777 35.206 -10.638 1.00 55.66 80 SER A N 1
ATOM 522 C CA . SER A 1 80 ? -32.442 34.467 -9.572 1.00 55.66 80 SER A CA 1
ATOM 523 C C . SER A 1 80 ? -33.917 34.174 -9.859 1.00 55.66 80 SER A C 1
ATOM 525 O O . SER A 1 80 ? -34.659 35.082 -10.227 1.00 55.66 80 SER A O 1
ATOM 527 N N . SER A 1 81 ? -34.352 32.937 -9.597 1.00 53.47 81 SER A N 1
ATOM 528 C CA . SER A 1 81 ? -35.729 32.472 -9.311 1.00 53.47 81 SER A CA 1
ATOM 529 C C . SER A 1 81 ? -35.638 30.952 -9.079 1.00 53.47 81 SER A C 1
ATOM 531 O O . SER A 1 81 ? -34.914 30.292 -9.808 1.00 53.47 81 SER A O 1
ATOM 533 N N . ALA A 1 82 ? -36.289 30.268 -8.145 1.00 49.38 82 ALA A N 1
ATOM 534 C CA . ALA A 1 82 ? -37.219 30.606 -7.084 1.00 49.38 82 ALA A CA 1
ATOM 535 C C . ALA A 1 82 ? -37.205 29.430 -6.081 1.00 49.38 82 ALA A C 1
ATOM 537 O O . ALA A 1 82 ? -36.938 28.285 -6.450 1.00 49.38 82 ALA A O 1
ATOM 538 N N . SER A 1 83 ? -37.497 29.722 -4.818 1.00 51.34 83 SER A N 1
ATOM 539 C CA . SER A 1 83 ? -37.670 28.752 -3.738 1.00 51.34 83 SER A CA 1
ATOM 540 C C . SER A 1 83 ? -38.821 27.774 -4.005 1.00 51.34 83 SER A C 1
ATOM 542 O O . SER A 1 83 ? -39.933 28.200 -4.312 1.00 51.34 83 SER A O 1
ATOM 544 N N . ALA A 1 84 ? -38.586 26.482 -3.773 1.00 56.00 84 ALA A N 1
ATOM 545 C CA . ALA A 1 84 ? -39.629 25.489 -3.523 1.00 56.00 84 ALA A CA 1
ATOM 546 C C . ALA A 1 84 ? -39.203 24.592 -2.341 1.00 56.00 84 ALA A C 1
ATOM 548 O O . ALA A 1 84 ? -38.096 24.048 -2.368 1.00 56.00 84 ALA A O 1
ATOM 549 N N . PRO A 1 85 ? -40.039 24.429 -1.299 1.00 60.12 85 PRO A N 1
ATOM 550 C CA . PRO A 1 85 ? -39.786 23.493 -0.212 1.00 60.12 85 PRO A CA 1
ATOM 551 C C . PRO A 1 85 ? -40.166 22.083 -0.676 1.00 60.12 85 PRO A C 1
ATOM 553 O O . PRO A 1 85 ? -41.346 21.783 -0.849 1.00 60.12 85 PRO A O 1
ATOM 556 N N . SER A 1 86 ? -39.175 21.217 -0.898 1.00 56.03 86 SER A N 1
ATOM 557 C CA . SER A 1 86 ? -39.430 19.798 -1.149 1.00 56.03 86 SER A CA 1
ATOM 558 C C . SER A 1 86 ? -39.216 19.009 0.135 1.00 56.03 86 SER A C 1
ATOM 560 O O . SER A 1 86 ? -38.154 19.060 0.754 1.00 56.03 86 SER A O 1
ATOM 562 N N . ALA A 1 87 ? -40.296 18.359 0.551 1.00 48.69 87 ALA A N 1
ATOM 563 C CA . ALA A 1 87 ? -40.445 17.610 1.778 1.00 48.69 87 ALA A CA 1
ATOM 564 C C . ALA A 1 87 ? -39.362 16.535 1.935 1.00 48.69 87 ALA A C 1
ATOM 566 O O . ALA A 1 87 ? -39.092 15.757 1.021 1.00 48.69 87 ALA A O 1
ATOM 567 N N . ALA A 1 88 ? -38.787 16.474 3.134 1.00 54.06 88 ALA A N 1
ATOM 568 C CA . ALA A 1 88 ? -37.959 15.361 3.559 1.00 54.06 88 ALA A CA 1
ATOM 569 C C . ALA A 1 88 ? -38.800 14.068 3.581 1.00 54.06 88 ALA A C 1
ATOM 571 O O . ALA A 1 88 ? -39.858 14.056 4.219 1.00 54.06 88 ALA A O 1
ATOM 572 N N . PRO A 1 89 ? -38.359 12.974 2.937 1.00 62.19 89 PRO A N 1
ATOM 573 C CA . PRO A 1 89 ? -38.921 11.664 3.218 1.00 62.19 89 PRO A CA 1
ATOM 574 C C . PRO A 1 89 ? -38.467 11.208 4.620 1.00 62.19 89 PRO A C 1
ATOM 576 O O . PRO A 1 89 ? -37.265 11.209 4.894 1.00 62.19 89 PRO A O 1
ATOM 579 N N . PRO A 1 90 ? -39.383 10.795 5.516 1.00 59.72 90 PRO A N 1
ATOM 580 C CA . PRO A 1 90 ? -39.028 10.036 6.703 1.00 59.72 90 PRO A CA 1
ATOM 581 C C . PRO A 1 90 ? -38.845 8.578 6.271 1.00 59.72 90 PRO A C 1
ATOM 583 O O . PRO A 1 90 ? -39.778 7.936 5.793 1.00 59.72 90 PRO A O 1
ATOM 586 N N . GLY A 1 91 ? -37.622 8.073 6.367 1.00 46.84 91 GLY A N 1
ATOM 587 C CA . GLY A 1 91 ? -37.312 6.718 5.929 1.00 46.84 91 GLY A CA 1
ATOM 588 C C . GLY A 1 91 ? -35.834 6.410 6.047 1.00 46.84 91 GLY A C 1
ATOM 589 O O . GLY A 1 91 ? -35.155 6.256 5.037 1.00 46.84 91 GLY A O 1
ATOM 590 N N . GLU A 1 92 ? -35.351 6.414 7.289 1.00 53.78 92 GLU A N 1
ATOM 591 C CA . GLU A 1 92 ? -34.550 5.331 7.869 1.00 53.78 92 GLU A CA 1
ATOM 592 C C . GLU A 1 92 ? -34.135 4.267 6.838 1.00 53.78 92 GLU A C 1
ATOM 594 O O . GLU A 1 92 ? -34.800 3.253 6.633 1.00 53.78 92 GLU A O 1
ATOM 599 N N . ARG A 1 93 ? -33.033 4.524 6.133 1.00 52.50 93 ARG A N 1
ATOM 600 C CA . ARG A 1 93 ? -32.190 3.426 5.690 1.00 52.50 93 ARG A CA 1
ATOM 601 C C . ARG A 1 93 ? -31.119 3.345 6.746 1.00 52.50 93 ARG A C 1
ATOM 603 O O . ARG A 1 93 ? -30.247 4.209 6.798 1.00 52.50 93 ARG A O 1
ATOM 610 N N . ASP A 1 94 ? -31.242 2.335 7.595 1.00 45.41 94 ASP A N 1
ATOM 611 C CA . ASP A 1 94 ? -30.101 1.651 8.180 1.00 45.41 94 ASP A CA 1
ATOM 612 C C . ASP A 1 94 ? -29.047 1.469 7.077 1.00 45.41 94 ASP A C 1
ATOM 614 O O . ASP A 1 94 ? -29.052 0.491 6.326 1.00 45.41 94 ASP A O 1
ATOM 618 N N . SER A 1 95 ? -28.166 2.457 6.918 1.00 50.28 95 SER A N 1
ATOM 619 C CA . SER A 1 95 ? -26.886 2.266 6.257 1.00 50.28 95 SER A CA 1
ATOM 620 C C . SER A 1 95 ? -26.123 1.349 7.190 1.00 50.28 95 SER A C 1
ATOM 622 O O . SER A 1 95 ? -25.545 1.777 8.186 1.00 50.28 95 SER A O 1
ATOM 624 N N . ALA A 1 96 ? -26.281 0.061 6.909 1.00 48.50 96 ALA A N 1
ATOM 625 C CA . ALA A 1 96 ? -25.789 -1.040 7.699 1.00 48.50 96 ALA A CA 1
ATOM 626 C C . ALA A 1 96 ? -24.323 -0.810 8.114 1.00 48.50 96 ALA A C 1
ATOM 628 O O . ALA A 1 96 ? -23.520 -0.351 7.295 1.00 48.50 96 ALA A O 1
ATOM 629 N N . PRO A 1 97 ? -23.937 -1.158 9.354 1.00 45.16 97 PRO A N 1
ATOM 630 C CA . PRO A 1 97 ? -22.548 -1.121 9.784 1.00 45.16 97 PRO A CA 1
ATOM 631 C C . PRO A 1 97 ? -21.771 -2.242 9.072 1.00 45.16 97 PRO A C 1
ATOM 633 O O . PRO A 1 97 ? -21.536 -3.307 9.626 1.00 45.16 97 PRO A O 1
ATOM 636 N N . VAL A 1 98 ? -21.386 -2.018 7.814 1.00 54.31 98 VAL A N 1
ATOM 637 C CA . VAL A 1 98 ? -20.591 -2.961 6.995 1.00 54.31 98 VAL A CA 1
ATOM 638 C C . VAL A 1 98 ? -19.100 -2.570 6.987 1.00 54.31 98 VAL A C 1
ATOM 640 O O . VAL A 1 98 ? -18.264 -3.218 6.361 1.00 54.31 98 VAL A O 1
ATOM 643 N N . ALA A 1 99 ? -18.720 -1.510 7.703 1.00 55.94 99 ALA A N 1
ATOM 644 C CA . ALA A 1 99 ? -17.475 -0.792 7.432 1.00 55.94 99 ALA A CA 1
ATOM 645 C C . ALA A 1 99 ? -16.178 -1.491 7.888 1.00 55.94 99 ALA A C 1
ATOM 647 O O . ALA A 1 99 ? -15.104 -1.104 7.443 1.00 55.94 99 ALA A O 1
ATOM 648 N N . SER A 1 100 ? -16.214 -2.518 8.751 1.00 55.44 100 SER A N 1
ATOM 649 C CA . SER A 1 100 ? -14.952 -3.109 9.242 1.00 55.44 100 SER A CA 1
ATOM 650 C C . SER A 1 100 ? -14.939 -4.599 9.567 1.00 55.44 100 SER A C 1
ATOM 652 O O . SER A 1 100 ? -13.870 -5.140 9.869 1.00 55.44 100 SER A O 1
ATOM 654 N N . GLU A 1 101 ? -16.068 -5.299 9.476 1.00 68.50 101 GLU A N 1
ATOM 655 C CA . GLU A 1 101 ? -16.042 -6.753 9.610 1.00 68.50 101 GLU A CA 1
ATOM 656 C C . GLU A 1 101 ? -15.394 -7.392 8.373 1.00 68.50 101 GLU A C 1
ATOM 658 O O . GLU A 1 101 ? -15.675 -7.031 7.229 1.00 68.50 101 GLU A O 1
ATOM 663 N N . GLY A 1 102 ? -14.475 -8.329 8.612 1.00 85.94 102 GLY A N 1
ATOM 664 C CA . GLY A 1 102 ? -13.808 -9.073 7.547 1.00 85.94 102 GLY A CA 1
ATOM 665 C C . GLY A 1 102 ? -12.741 -8.295 6.770 1.00 85.94 102 GLY A C 1
ATOM 666 O O . GLY A 1 102 ? -12.582 -8.532 5.576 1.00 85.94 102 GLY A O 1
ATOM 667 N N . LEU A 1 103 ? -12.003 -7.378 7.396 1.00 94.00 103 LEU A N 1
ATOM 668 C CA . LEU A 1 103 ? -10.808 -6.814 6.751 1.00 94.00 103 LEU A CA 1
ATOM 669 C C . LEU A 1 103 ? -9.603 -7.760 6.807 1.00 94.00 103 LEU A C 1
ATOM 671 O O . LEU A 1 103 ? -8.748 -7.677 5.933 1.00 94.00 103 LEU A O 1
ATOM 675 N N . ASP A 1 104 ? -9.563 -8.673 7.778 1.00 95.38 104 ASP A N 1
ATOM 676 C CA . ASP A 1 104 ? -8.495 -9.660 7.933 1.00 95.38 104 ASP A CA 1
ATOM 677 C C . ASP A 1 104 ? -8.300 -10.502 6.667 1.00 95.38 104 ASP A C 1
ATOM 679 O O . ASP A 1 104 ? -9.224 -11.180 6.204 1.00 95.38 104 ASP A O 1
ATOM 683 N N . GLY A 1 105 ? -7.093 -10.466 6.107 1.00 95.75 105 GLY A N 1
ATOM 684 C CA . GLY A 1 105 ? -6.786 -11.157 4.862 1.00 95.75 105 GLY A CA 1
ATOM 685 C C . GLY A 1 105 ? -5.557 -10.613 4.146 1.00 95.75 105 GLY A C 1
ATOM 686 O O . GLY A 1 105 ? -4.922 -9.657 4.590 1.00 95.75 105 GLY A O 1
ATOM 687 N N . VAL A 1 106 ? -5.252 -11.248 3.021 1.00 97.25 106 VAL A N 1
ATOM 688 C CA . VAL A 1 106 ? -4.277 -10.785 2.030 1.00 97.25 106 VAL A CA 1
ATOM 689 C C . VAL A 1 106 ? -5.046 -10.378 0.784 1.00 97.25 106 VAL A C 1
ATOM 691 O O . VAL A 1 106 ? -5.904 -11.125 0.315 1.00 97.25 106 VAL A O 1
ATOM 694 N N . TYR A 1 107 ? -4.753 -9.201 0.260 1.00 97.31 107 TYR A N 1
ATOM 695 C CA . TYR A 1 107 ? -5.346 -8.652 -0.947 1.00 97.31 107 TYR A CA 1
ATOM 696 C C . TYR A 1 107 ? -4.235 -8.519 -1.975 1.00 97.31 107 TYR A C 1
ATOM 698 O O . TYR A 1 107 ? -3.221 -7.881 -1.700 1.00 97.31 107 TYR A O 1
ATOM 706 N N . LEU A 1 108 ? -4.427 -9.136 -3.136 1.00 96.50 108 LEU A N 1
ATOM 707 C CA . LEU A 1 108 ? -3.472 -9.065 -4.233 1.00 96.50 108 LEU A CA 1
ATOM 708 C C . LEU A 1 108 ? -4.034 -8.210 -5.357 1.00 96.50 108 LEU A C 1
ATOM 710 O O . LEU A 1 108 ? -5.249 -8.148 -5.564 1.00 96.50 108 LEU A O 1
ATOM 714 N N . ARG A 1 109 ? -3.136 -7.556 -6.081 1.00 97.12 109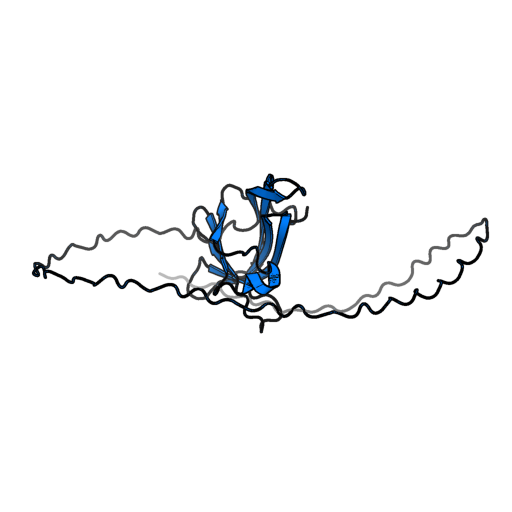 ARG A N 1
ATOM 715 C CA . ARG A 1 109 ? -3.462 -6.811 -7.289 1.00 97.12 109 ARG A CA 1
ATOM 716 C C . ARG A 1 109 ? -2.417 -7.136 -8.346 1.00 97.12 109 ARG A C 1
ATOM 718 O O . ARG A 1 109 ? -1.304 -6.624 -8.290 1.00 97.12 109 ARG A O 1
ATOM 725 N N . THR A 1 110 ? -2.821 -7.932 -9.325 1.00 97.50 110 THR A N 1
ATOM 726 C CA . THR A 1 110 ? -2.009 -8.245 -10.501 1.00 97.50 110 THR A CA 1
ATOM 727 C C . THR A 1 110 ? -2.036 -7.079 -11.485 1.00 97.50 110 THR A C 1
ATOM 729 O O . THR A 1 110 ? -3.106 -6.547 -11.800 1.00 97.50 110 THR A O 1
ATOM 732 N N . HIS A 1 111 ? -0.872 -6.664 -11.977 1.00 97.56 111 HIS A N 1
ATOM 733 C CA . HIS A 1 111 ? -0.756 -5.673 -13.044 1.00 97.56 111 HIS A CA 1
ATOM 734 C C . HIS A 1 111 ? 0.550 -5.835 -13.827 1.00 97.56 111 HIS A C 1
ATOM 736 O O . HIS A 1 111 ? 1.440 -6.590 -13.454 1.00 97.56 111 HIS A O 1
ATOM 742 N N . GLU A 1 112 ? 0.671 -5.097 -14.926 1.00 98.25 112 GLU A N 1
ATOM 743 C CA . GLU A 1 112 ? 1.884 -5.068 -15.738 1.00 98.25 112 GLU A CA 1
ATOM 744 C C . GLU A 1 112 ? 2.786 -3.896 -15.322 1.00 98.25 112 GLU A C 1
ATOM 746 O O . GLU A 1 112 ? 2.307 -2.800 -15.003 1.00 98.25 112 GLU A O 1
ATOM 751 N N . ILE A 1 113 ? 4.096 -4.121 -15.331 1.00 97.69 113 ILE A N 1
ATOM 752 C CA . ILE A 1 113 ? 5.132 -3.090 -15.243 1.00 97.69 113 ILE A CA 1
ATOM 753 C C . ILE A 1 113 ? 6.068 -3.186 -16.444 1.00 97.69 113 ILE A C 1
ATOM 755 O O . ILE A 1 113 ? 6.188 -4.234 -17.068 1.00 97.69 113 ILE A O 1
ATOM 759 N N . ALA A 1 114 ? 6.791 -2.107 -16.736 1.00 97.44 114 ALA A N 1
ATOM 760 C CA . ALA A 1 114 ? 7.862 -2.129 -17.725 1.00 97.44 114 ALA A CA 1
ATOM 761 C C . ALA A 1 114 ? 9.219 -2.367 -17.045 1.00 97.44 114 ALA A C 1
ATOM 763 O O . ALA A 1 114 ? 9.559 -1.668 -16.086 1.00 97.44 114 ALA A O 1
ATOM 764 N N . VAL A 1 115 ? 10.012 -3.305 -17.562 1.00 97.94 115 VAL A N 1
ATOM 765 C CA . VAL A 1 115 ? 11.382 -3.600 -17.118 1.00 97.94 115 VAL A CA 1
ATOM 766 C C . VAL A 1 115 ? 12.338 -3.431 -18.294 1.00 97.94 115 VAL A C 1
ATOM 768 O O . VAL A 1 115 ? 12.099 -3.960 -19.374 1.00 97.94 115 VAL A O 1
ATOM 771 N N . PHE A 1 116 ? 13.416 -2.675 -18.105 1.00 97.31 116 PHE A N 1
ATOM 772 C CA . PHE A 1 116 ? 14.441 -2.495 -19.128 1.00 97.31 116 PHE A CA 1
ATOM 773 C C . PHE A 1 116 ? 15.467 -3.635 -19.079 1.00 97.31 116 PHE A C 1
ATOM 775 O O . PHE A 1 116 ? 16.130 -3.824 -18.058 1.00 97.31 116 PHE A O 1
ATOM 782 N N . ASP A 1 117 ? 15.624 -4.370 -20.180 1.00 96.19 117 ASP A N 1
ATOM 783 C CA . ASP A 1 117 ? 16.539 -5.521 -20.283 1.00 96.19 117 ASP A CA 1
ATOM 784 C C . ASP A 1 117 ? 17.975 -5.145 -20.703 1.00 96.19 117 ASP A C 1
ATOM 786 O O . ASP A 1 117 ? 18.865 -5.995 -20.728 1.00 96.19 117 ASP A O 1
ATOM 790 N N . GLY A 1 118 ? 18.215 -3.866 -21.006 1.00 97.19 118 GLY A N 1
ATOM 791 C CA . GLY A 1 118 ? 19.472 -3.363 -21.568 1.00 97.19 118 GLY A CA 1
ATOM 792 C C . GLY A 1 118 ? 19.335 -2.851 -23.003 1.00 97.19 118 GLY A C 1
ATOM 793 O O . GLY A 1 118 ? 20.149 -2.030 -23.428 1.00 97.19 118 GLY A O 1
ATOM 794 N N . GLU A 1 119 ? 18.290 -3.263 -23.721 1.00 98.00 119 GLU A N 1
ATOM 795 C CA . GLU A 1 119 ? 18.028 -2.888 -25.114 1.00 98.00 119 GLU A CA 1
ATOM 796 C C . GLU A 1 119 ? 16.634 -2.277 -25.296 1.00 98.00 119 GLU A C 1
ATOM 798 O O . GLU A 1 119 ? 16.480 -1.268 -25.992 1.00 98.00 119 GLU A O 1
ATOM 803 N N . ARG A 1 120 ? 15.612 -2.849 -24.653 1.00 97.62 120 ARG A N 1
ATOM 804 C CA . ARG A 1 120 ? 14.212 -2.431 -24.773 1.00 97.62 120 ARG A CA 1
ATOM 805 C C . ARG A 1 120 ? 13.455 -2.578 -23.455 1.00 97.62 120 ARG A C 1
ATOM 807 O O . ARG A 1 120 ? 13.915 -3.185 -22.494 1.00 97.62 120 ARG A O 1
ATOM 814 N N . TRP A 1 121 ? 12.288 -1.946 -23.408 1.00 97.69 121 TRP A N 1
ATOM 815 C CA . TRP A 1 121 ? 11.351 -2.084 -22.300 1.00 97.69 121 TRP A CA 1
ATOM 816 C C . TRP A 1 121 ? 10.439 -3.275 -22.561 1.00 97.69 121 TRP A C 1
ATOM 818 O O . TRP A 1 121 ? 9.752 -3.301 -23.581 1.00 97.69 121 TRP A O 1
ATOM 828 N N . GLU A 1 122 ? 10.438 -4.227 -21.638 1.00 98.19 122 GLU A N 1
ATOM 829 C CA . GLU A 1 122 ? 9.625 -5.436 -21.687 1.00 98.19 122 GLU A CA 1
ATOM 830 C C . GLU A 1 122 ? 8.509 -5.373 -20.640 1.00 98.19 122 GLU A C 1
ATOM 832 O O . GLU A 1 122 ? 8.762 -4.944 -19.507 1.00 98.19 122 GLU A O 1
ATOM 837 N N . PRO A 1 123 ? 7.282 -5.790 -20.988 1.00 98.00 123 PRO A N 1
ATOM 838 C CA . PRO A 1 123 ? 6.221 -5.950 -20.013 1.00 98.00 123 PRO A CA 1
ATOM 839 C C . PRO A 1 123 ? 6.521 -7.137 -19.092 1.00 98.00 123 PRO A C 1
ATOM 841 O O . PRO A 1 123 ? 6.952 -8.203 -19.535 1.00 98.00 123 PRO A O 1
ATOM 844 N N . LEU A 1 124 ? 6.258 -6.959 -17.804 1.00 97.88 124 LEU A N 1
ATOM 845 C CA . LEU A 1 124 ? 6.318 -8.008 -16.798 1.00 97.88 124 LEU A CA 1
ATOM 846 C C . LEU A 1 124 ? 5.065 -7.930 -15.929 1.00 97.88 124 LEU A C 1
ATOM 848 O O . LEU A 1 124 ? 4.783 -6.887 -15.342 1.00 97.88 124 LEU A O 1
ATOM 852 N N . GLU A 1 125 ? 4.327 -9.034 -15.848 1.00 98.25 125 GLU A N 1
ATOM 853 C CA . GLU A 1 125 ? 3.218 -9.179 -14.907 1.00 98.25 125 GLU A CA 1
ATOM 854 C C . GLU A 1 125 ? 3.768 -9.383 -13.490 1.00 98.25 125 GLU A C 1
ATOM 856 O O . GLU A 1 125 ? 4.675 -10.190 -13.271 1.00 98.25 125 GLU A O 1
ATOM 861 N N . VAL A 1 126 ? 3.239 -8.618 -12.540 1.00 97.62 126 VAL A N 1
ATOM 862 C CA . VAL A 1 126 ? 3.632 -8.615 -11.129 1.00 97.62 126 VAL A CA 1
ATOM 863 C C . VAL A 1 126 ? 2.395 -8.516 -10.243 1.00 97.62 126 VAL A C 1
ATOM 865 O O . VAL A 1 126 ? 1.338 -8.063 -10.687 1.00 97.62 126 VAL A O 1
ATOM 868 N N . ASP A 1 127 ? 2.546 -8.905 -8.980 1.00 97.38 127 ASP A N 1
ATOM 869 C CA . ASP A 1 127 ? 1.516 -8.762 -7.956 1.00 97.38 127 ASP A CA 1
ATOM 870 C C . ASP A 1 127 ? 1.950 -7.739 -6.901 1.00 97.38 127 ASP A C 1
ATOM 872 O O . ASP A 1 127 ? 3.002 -7.878 -6.277 1.00 97.38 127 ASP A O 1
ATOM 876 N N . ASP A 1 128 ? 1.098 -6.746 -6.657 1.00 97.94 128 ASP A N 1
ATOM 877 C CA . ASP A 1 128 ? 1.122 -5.973 -5.419 1.00 97.94 128 ASP A CA 1
ATOM 878 C C . ASP A 1 128 ? 0.408 -6.762 -4.313 1.00 97.94 128 ASP A C 1
ATOM 880 O O . ASP A 1 128 ? -0.555 -7.497 -4.567 1.00 97.94 128 ASP A O 1
ATOM 884 N N . CYS A 1 129 ? 0.806 -6.539 -3.062 1.00 97.94 129 CYS A N 1
ATOM 885 C CA . CYS A 1 129 ? 0.220 -7.186 -1.898 1.00 97.94 129 CYS A CA 1
ATOM 886 C C . CYS A 1 129 ? -0.096 -6.197 -0.770 1.00 97.94 129 CYS A C 1
ATOM 888 O O . CYS A 1 129 ? 0.723 -5.361 -0.390 1.00 97.94 129 CYS A O 1
ATOM 890 N N . LEU A 1 130 ? -1.288 -6.344 -0.193 1.00 98.12 130 LEU A N 1
ATOM 891 C CA . LEU A 1 130 ? -1.711 -5.716 1.054 1.00 98.12 130 LEU A CA 1
ATOM 892 C C . LEU A 1 130 ? -2.181 -6.810 2.012 1.00 98.12 130 LEU A C 1
ATOM 894 O O . LEU A 1 130 ? -3.200 -7.458 1.775 1.00 98.12 130 LEU A O 1
ATOM 898 N N . ARG A 1 131 ? -1.486 -6.994 3.130 1.00 97.56 131 ARG A N 1
ATOM 899 C CA . ARG A 1 131 ? -1.938 -7.840 4.235 1.00 97.56 131 ARG A CA 1
ATOM 900 C C . ARG A 1 131 ? -2.505 -6.975 5.349 1.00 97.56 131 ARG A C 1
ATOM 902 O O . ARG A 1 131 ? -1.902 -5.991 5.769 1.00 97.56 131 ARG A O 1
ATOM 909 N N . ILE A 1 132 ? -3.661 -7.388 5.855 1.00 97.00 132 ILE A N 1
ATOM 910 C CA . ILE A 1 132 ? -4.344 -6.750 6.977 1.00 97.00 132 ILE A CA 1
ATOM 911 C C . ILE A 1 132 ? -4.574 -7.789 8.066 1.00 97.00 132 ILE A C 1
ATOM 913 O O . ILE A 1 132 ? -5.146 -8.853 7.813 1.00 97.00 132 ILE A O 1
ATOM 917 N N . ARG A 1 133 ? -4.176 -7.453 9.294 1.00 95.62 133 ARG A N 1
ATOM 918 C CA . ARG A 1 133 ? -4.483 -8.234 10.493 1.00 95.62 133 ARG A CA 1
ATOM 919 C C . ARG A 1 133 ? -5.003 -7.331 11.598 1.00 95.62 133 ARG A C 1
ATOM 921 O O . ARG A 1 133 ? -4.358 -6.372 12.004 1.00 95.62 133 ARG A O 1
ATOM 928 N N . ARG A 1 134 ? -6.163 -7.649 12.147 1.00 94.56 134 ARG A N 1
ATOM 929 C CA . ARG A 1 134 ? -6.736 -6.957 13.292 1.00 94.56 134 ARG A CA 1
ATOM 930 C C . ARG A 1 134 ? -5.945 -7.293 14.549 1.00 94.56 134 ARG A C 1
ATOM 932 O O . ARG A 1 134 ? -5.818 -8.455 14.927 1.00 94.56 134 ARG A O 1
ATOM 939 N N . VAL A 1 135 ? -5.449 -6.255 15.217 1.00 95.88 135 VAL A N 1
ATOM 940 C CA . VAL A 1 135 ? -4.692 -6.374 16.478 1.00 95.88 135 VAL A CA 1
ATOM 941 C C . VAL A 1 135 ? -5.391 -5.692 17.656 1.00 95.88 135 VAL A C 1
ATOM 943 O O . VAL A 1 135 ? -5.029 -5.917 18.806 1.00 95.88 135 VAL A O 1
ATOM 946 N N . GLY A 1 136 ? -6.448 -4.920 17.390 1.00 93.69 136 GLY A N 1
ATOM 947 C CA . GLY A 1 136 ? -7.309 -4.324 18.406 1.00 93.69 136 GLY A CA 1
ATOM 948 C C . GLY A 1 136 ? -8.649 -3.869 17.829 1.00 93.69 136 GLY A C 1
ATOM 949 O O . GLY A 1 136 ? -8.901 -3.985 16.628 1.00 93.69 136 GLY A O 1
ATOM 950 N N . ALA A 1 137 ? -9.521 -3.316 18.679 1.00 90.38 137 ALA A N 1
ATOM 951 C CA . ALA A 1 137 ? -10.828 -2.807 18.242 1.00 90.38 137 ALA A CA 1
ATOM 952 C C . ALA A 1 137 ? -10.688 -1.747 17.131 1.00 90.38 137 ALA A C 1
ATOM 954 O O . ALA A 1 137 ? -11.387 -1.798 16.122 1.00 90.38 137 ALA A O 1
ATOM 955 N N . ASN A 1 138 ? -9.702 -0.858 17.285 1.00 92.31 138 ASN A N 1
ATOM 956 C CA . ASN A 1 138 ? -9.440 0.277 16.399 1.00 92.31 138 ASN A CA 1
ATOM 957 C C . ASN A 1 138 ? -8.038 0.234 15.776 1.00 92.31 138 ASN A C 1
ATOM 959 O O . ASN A 1 138 ? -7.515 1.275 15.390 1.00 92.31 138 ASN A O 1
ATOM 963 N N . GLN A 1 139 ? -7.414 -0.945 15.721 1.00 95.44 139 GLN A N 1
ATOM 964 C CA . GLN A 1 139 ? -6.042 -1.104 15.243 1.00 95.44 139 GLN A CA 1
ATOM 965 C C . GLN A 1 139 ? -5.923 -2.267 14.264 1.00 95.44 139 GLN A C 1
ATOM 967 O O . GLN A 1 139 ? -6.418 -3.370 14.525 1.00 95.44 139 GLN A O 1
ATOM 972 N N . LEU A 1 140 ? -5.236 -2.002 13.157 1.00 96.19 140 LEU A N 1
ATOM 973 C CA . LEU A 1 140 ? -4.870 -2.974 12.137 1.00 96.19 140 LEU A CA 1
ATOM 974 C C . LEU A 1 140 ? -3.350 -2.980 12.019 1.00 96.19 140 LEU A C 1
ATOM 976 O O . LEU A 1 140 ? -2.745 -1.929 11.876 1.00 96.19 140 LEU A O 1
ATOM 980 N N . GLU A 1 141 ? -2.736 -4.148 12.057 1.00 95.94 141 GLU A N 1
ATOM 981 C CA . GLU A 1 141 ? -1.409 -4.324 11.490 1.00 95.94 141 GLU A CA 1
ATOM 982 C C . GLU A 1 141 ? -1.552 -4.407 9.968 1.00 95.94 141 GLU A C 1
ATOM 984 O O . GLU A 1 141 ? -2.349 -5.203 9.457 1.00 95.94 141 GLU A O 1
ATOM 989 N N . LEU A 1 142 ? -0.802 -3.560 9.272 1.00 97.19 142 LEU A N 1
ATOM 990 C CA . LEU A 1 142 ? -0.715 -3.503 7.822 1.00 97.19 142 LEU A CA 1
ATOM 991 C C . LEU A 1 142 ? 0.680 -3.943 7.387 1.00 97.19 142 LEU A C 1
ATOM 993 O O . LEU A 1 142 ? 1.668 -3.616 8.038 1.00 97.19 142 LEU A O 1
ATOM 997 N N . GLU A 1 143 ? 0.744 -4.639 6.264 1.00 97.25 143 GLU A N 1
ATOM 998 C CA . GLU A 1 143 ? 1.974 -4.902 5.522 1.00 97.25 143 GLU A CA 1
ATOM 999 C C . GLU A 1 143 ? 1.650 -4.703 4.044 1.00 97.25 143 GLU A C 1
ATOM 1001 O O . GLU A 1 143 ? 0.713 -5.308 3.521 1.00 97.25 143 GLU A O 1
ATOM 1006 N N . VAL A 1 144 ? 2.381 -3.807 3.392 1.00 97.88 144 VAL A N 1
ATOM 1007 C CA . VAL A 1 144 ? 2.177 -3.428 1.996 1.00 97.88 144 VAL A CA 1
ATOM 1008 C C . VAL A 1 144 ? 3.466 -3.687 1.239 1.00 97.88 144 VAL A C 1
ATOM 1010 O O . VAL A 1 144 ? 4.528 -3.233 1.664 1.00 97.88 144 VAL A O 1
ATOM 1013 N N . GLN A 1 145 ? 3.364 -4.368 0.104 1.00 97.56 145 GLN A N 1
ATOM 1014 C CA . GLN A 1 145 ? 4.451 -4.545 -0.851 1.00 97.56 145 GLN A CA 1
ATOM 1015 C C . GLN A 1 145 ? 3.948 -4.186 -2.244 1.00 97.56 145 GLN A C 1
ATOM 1017 O O . GLN A 1 145 ? 2.949 -4.743 -2.692 1.00 97.56 145 GLN A O 1
ATOM 1022 N N . LEU A 1 146 ? 4.619 -3.247 -2.909 1.00 97.75 146 LEU A N 1
ATOM 1023 C CA . LEU A 1 146 ? 4.274 -2.819 -4.262 1.00 97.75 146 LEU A CA 1
ATOM 1024 C C . LEU A 1 146 ? 5.450 -3.021 -5.204 1.00 97.75 146 LEU A C 1
ATOM 1026 O O . LEU A 1 146 ? 6.592 -2.750 -4.820 1.00 97.75 146 LEU A O 1
ATOM 1030 N N . VAL A 1 147 ? 5.173 -3.401 -6.447 1.00 97.56 147 VAL A N 1
ATOM 1031 C CA . VAL A 1 147 ? 6.199 -3.555 -7.479 1.00 97.56 147 VAL A CA 1
ATOM 1032 C C . VAL A 1 147 ? 5.968 -2.538 -8.593 1.00 97.56 147 VAL A C 1
ATOM 1034 O O . VAL A 1 147 ? 4.967 -2.553 -9.299 1.00 97.56 147 VAL A O 1
ATOM 1037 N N . ALA A 1 148 ? 6.924 -1.632 -8.776 1.00 96.69 148 ALA A N 1
ATOM 1038 C CA . ALA A 1 148 ? 6.889 -0.602 -9.808 1.00 96.69 148 ALA A CA 1
ATOM 1039 C C . ALA A 1 148 ? 7.855 -0.912 -10.966 1.00 96.69 148 ALA A C 1
ATOM 1041 O O . ALA A 1 148 ? 8.564 -1.919 -10.975 1.00 96.69 148 ALA A O 1
ATOM 1042 N N . ALA A 1 149 ? 7.890 -0.022 -11.964 1.00 95.94 149 ALA A N 1
ATOM 1043 C CA . ALA A 1 149 ? 8.740 -0.154 -13.148 1.00 95.94 149 ALA A CA 1
ATOM 1044 C C . ALA A 1 149 ? 10.210 -0.452 -12.798 1.00 95.94 149 ALA A C 1
ATOM 1046 O O . ALA A 1 149 ? 10.758 0.075 -11.827 1.00 95.94 149 ALA A O 1
ATOM 1047 N N . ASN A 1 150 ? 10.856 -1.269 -13.633 1.00 95.88 150 ASN A N 1
ATOM 1048 C CA . ASN A 1 150 ? 12.173 -1.864 -13.391 1.00 95.88 150 ASN A CA 1
ATOM 1049 C C . ASN A 1 150 ? 12.254 -2.694 -12.102 1.00 95.88 150 ASN A C 1
ATOM 1051 O O . ASN A 1 150 ? 13.289 -2.681 -11.439 1.00 95.88 150 ASN A O 1
ATOM 1055 N N . ALA A 1 151 ? 11.170 -3.395 -11.753 1.00 95.25 151 ALA A N 1
ATOM 1056 C CA . ALA A 1 151 ? 11.080 -4.232 -10.556 1.00 95.25 151 ALA A CA 1
ATOM 1057 C C . ALA A 1 151 ? 11.457 -3.477 -9.266 1.00 95.25 151 ALA A C 1
ATOM 1059 O O . ALA A 1 151 ? 12.087 -4.022 -8.359 1.00 95.25 151 ALA A O 1
ATOM 1060 N N . HIS A 1 152 ? 11.103 -2.192 -9.196 1.00 95.81 152 HIS A N 1
ATOM 1061 C CA . HIS A 1 152 ? 11.361 -1.379 -8.015 1.00 95.81 152 HIS A CA 1
ATOM 1062 C C . HIS A 1 152 ? 10.367 -1.760 -6.916 1.00 95.81 152 HIS A C 1
ATOM 1064 O O . HIS A 1 152 ? 9.172 -1.512 -7.061 1.00 95.81 152 HIS A O 1
ATOM 1070 N N . LEU A 1 153 ? 10.862 -2.351 -5.829 1.00 95.69 153 LEU A N 1
ATOM 1071 C CA . LEU A 1 153 ? 10.043 -2.787 -4.701 1.00 95.69 153 LEU A CA 1
ATOM 1072 C C . LEU A 1 153 ? 9.867 -1.649 -3.686 1.00 95.69 153 LEU A C 1
ATOM 1074 O O . LEU A 1 153 ? 10.849 -1.081 -3.205 1.00 95.69 153 LEU A O 1
ATOM 1078 N N . CYS A 1 154 ? 8.619 -1.353 -3.335 1.00 96.19 154 CYS A N 1
ATOM 1079 C CA . CYS A 1 154 ? 8.267 -0.562 -2.160 1.00 96.19 154 CYS A CA 1
ATOM 1080 C C . CYS A 1 154 ? 7.713 -1.477 -1.077 1.00 96.19 154 CYS A C 1
ATOM 1082 O O . CYS A 1 154 ? 6.857 -2.310 -1.369 1.00 96.19 154 CYS A O 1
ATOM 1084 N N . SER A 1 155 ? 8.106 -1.268 0.176 1.00 95.62 155 SER A N 1
ATOM 1085 C CA . SER A 1 155 ? 7.520 -1.984 1.309 1.00 95.62 155 SER A CA 1
ATOM 1086 C C . SER A 1 155 ? 7.300 -1.058 2.494 1.00 95.62 155 SER A C 1
ATOM 1088 O O . SER A 1 155 ? 8.178 -0.259 2.809 1.00 95.62 155 SER A O 1
ATOM 1090 N N . ILE A 1 156 ? 6.155 -1.182 3.157 1.00 95.62 156 ILE A N 1
ATOM 1091 C CA . ILE A 1 156 ? 5.844 -0.470 4.400 1.00 95.62 156 ILE A CA 1
ATOM 1092 C C . ILE A 1 156 ? 4.951 -1.350 5.274 1.00 95.62 156 ILE A C 1
ATOM 1094 O O . ILE A 1 156 ? 3.984 -1.944 4.793 1.00 95.62 156 ILE A O 1
ATOM 1098 N N . ASP A 1 157 ? 5.267 -1.432 6.559 1.00 96.00 157 ASP A N 1
ATOM 1099 C CA . ASP A 1 157 ? 4.504 -2.193 7.540 1.00 96.00 157 ASP A CA 1
ATOM 1100 C C . ASP A 1 157 ? 4.364 -1.428 8.861 1.00 96.00 157 ASP A C 1
ATOM 1102 O O . ASP A 1 157 ? 5.073 -0.457 9.132 1.00 96.00 157 ASP A O 1
ATOM 1106 N N . GLY A 1 158 ? 3.385 -1.835 9.665 1.00 95.44 158 GLY A N 1
ATOM 1107 C CA . GLY A 1 158 ? 3.204 -1.335 11.023 1.00 95.44 158 GLY A CA 1
ATOM 1108 C C . GLY A 1 158 ? 1.747 -1.322 11.472 1.00 95.44 158 GLY A C 1
ATOM 1109 O O . GLY A 1 158 ? 0.860 -1.881 10.826 1.00 95.44 158 GLY A O 1
ATOM 1110 N N . VAL A 1 159 ? 1.480 -0.685 12.613 1.00 96.25 159 VAL A N 1
ATOM 1111 C CA . VAL A 1 159 ? 0.137 -0.644 13.209 1.00 96.25 159 VAL A CA 1
ATOM 1112 C C . VAL A 1 159 ? -0.578 0.652 12.842 1.00 96.25 159 VAL A C 1
ATOM 1114 O O . VAL A 1 159 ? -0.261 1.728 13.344 1.00 96.25 159 VAL A O 1
ATOM 1117 N N . ALA A 1 160 ? -1.602 0.534 12.004 1.00 96.75 160 ALA A N 1
ATOM 1118 C CA . ALA A 1 160 ? -2.513 1.611 11.674 1.00 96.75 160 ALA A CA 1
ATOM 1119 C C . ALA A 1 160 ? -3.624 1.745 12.723 1.00 96.75 160 ALA A C 1
ATOM 1121 O O . ALA A 1 160 ? -4.237 0.761 13.152 1.00 96.75 160 ALA A O 1
ATOM 1122 N N . SER A 1 161 ? -3.927 2.982 13.108 1.00 95.75 161 SER A N 1
ATOM 1123 C CA . SER A 1 161 ? -5.011 3.308 14.039 1.00 95.75 161 SER A CA 1
ATOM 1124 C C . SER A 1 161 ? -6.190 3.933 13.302 1.00 95.75 161 SER A C 1
ATOM 1126 O O . SER A 1 161 ? -6.001 4.747 12.401 1.00 95.75 161 SER A O 1
ATOM 1128 N N . ARG A 1 162 ? -7.420 3.582 13.690 1.00 95.25 162 ARG A N 1
ATOM 1129 C CA . ARG A 1 162 ? -8.633 4.201 13.135 1.00 95.25 162 ARG A CA 1
ATOM 1130 C C . ARG A 1 162 ? -8.643 5.703 13.432 1.00 95.25 162 ARG A C 1
ATOM 1132 O O . ARG A 1 162 ? -8.450 6.110 14.582 1.00 95.25 162 ARG A O 1
ATOM 1139 N N . LEU A 1 163 ? -8.894 6.518 12.411 1.00 91.81 163 LEU A N 1
ATOM 1140 C CA . LEU A 1 163 ? -8.984 7.966 12.544 1.00 91.81 163 LEU A CA 1
ATOM 1141 C C . LEU A 1 163 ? -10.276 8.347 13.284 1.00 91.81 163 LEU A C 1
ATOM 1143 O O . LEU A 1 163 ? -11.358 7.839 12.999 1.00 91.81 163 LEU A O 1
ATOM 1147 N N . ARG A 1 164 ? -10.185 9.246 14.268 1.00 86.31 164 ARG A N 1
ATOM 1148 C CA . ARG A 1 164 ? -11.362 9.638 15.060 1.00 86.31 164 ARG A CA 1
ATOM 1149 C C . ARG A 1 164 ? -12.378 10.380 14.193 1.00 86.31 164 ARG A C 1
ATOM 1151 O O . ARG A 1 164 ? -12.027 11.353 13.534 1.00 86.31 164 ARG A O 1
ATOM 1158 N N . GLY A 1 165 ? -13.640 9.962 14.271 1.00 83.69 165 GLY A N 1
ATOM 1159 C CA . GLY A 1 165 ? -14.742 10.584 13.535 1.00 83.69 165 GLY A CA 1
ATOM 1160 C C . GLY A 1 165 ? -14.858 10.146 12.074 1.00 83.69 165 GLY A C 1
ATOM 1161 O O . GLY A 1 165 ? -15.722 10.671 11.379 1.00 83.69 165 GLY A O 1
ATOM 1162 N N . VAL A 1 166 ? -14.024 9.200 11.618 1.00 84.62 166 VAL A N 1
ATOM 1163 C CA . VAL A 1 166 ? -14.124 8.590 10.286 1.00 84.62 166 VAL A CA 1
ATOM 1164 C C . VAL A 1 166 ? -13.933 7.080 10.417 1.00 84.62 166 VAL A C 1
ATOM 1166 O O . VAL A 1 166 ? -12.822 6.600 10.636 1.00 84.62 166 VAL A O 1
ATOM 1169 N N . GLU A 1 167 ? -15.023 6.321 10.326 1.00 77.25 167 GLU A N 1
ATOM 1170 C CA . GLU A 1 167 ? -15.023 4.880 10.617 1.00 77.25 167 GLU A CA 1
ATOM 1171 C C . GLU A 1 167 ? -14.238 4.063 9.575 1.00 77.25 167 GLU A C 1
ATOM 1173 O O . GLU A 1 167 ? -13.727 2.982 9.876 1.00 77.25 167 GLU A O 1
ATOM 1178 N N . GLU A 1 168 ? -14.107 4.605 8.366 1.00 88.00 168 GLU A N 1
ATOM 1179 C CA . GLU A 1 168 ? -13.538 3.959 7.188 1.00 88.00 168 GLU A CA 1
ATOM 1180 C C . GLU A 1 168 ? -12.056 4.280 6.950 1.00 88.00 168 GLU A C 1
ATOM 1182 O O . GLU A 1 168 ? -11.494 3.816 5.962 1.00 88.00 168 GLU A O 1
ATOM 1187 N N . ILE A 1 169 ? -11.400 5.073 7.804 1.00 93.31 169 ILE A N 1
ATOM 1188 C CA . ILE A 1 169 ? -9.999 5.469 7.591 1.00 93.31 169 ILE A CA 1
ATOM 1189 C C . ILE A 1 169 ? -9.114 4.955 8.719 1.00 93.31 169 ILE A C 1
ATOM 1191 O O . ILE A 1 169 ? -9.339 5.238 9.897 1.00 93.31 169 ILE A O 1
ATOM 1195 N N . TYR A 1 170 ? -8.052 4.252 8.337 1.00 95.00 170 TYR A N 1
ATOM 1196 C CA . TYR A 1 170 ? -6.960 3.864 9.221 1.00 95.00 170 TYR A CA 1
ATOM 1197 C C . TYR A 1 170 ? -5.688 4.597 8.818 1.00 95.00 170 TYR A C 1
ATOM 1199 O O . TYR A 1 170 ? -5.374 4.678 7.637 1.00 95.00 170 TYR A O 1
ATOM 1207 N N . GLU A 1 171 ? -4.957 5.127 9.792 1.00 96.25 171 GLU A N 1
ATOM 1208 C CA . GLU A 1 171 ? -3.722 5.873 9.570 1.00 96.25 171 GLU A CA 1
ATOM 1209 C C . GLU A 1 171 ? -2.536 5.113 10.165 1.00 96.25 171 GLU A C 1
ATOM 1211 O O . GLU A 1 171 ? -2.516 4.812 11.362 1.00 96.25 171 GLU A O 1
ATOM 1216 N N . LEU A 1 172 ? -1.566 4.804 9.309 1.00 95.12 172 LEU A N 1
ATOM 1217 C CA . LEU A 1 172 ? -0.259 4.271 9.650 1.00 95.12 172 LEU A CA 1
ATOM 1218 C C . LEU A 1 172 ? 0.746 5.423 9.688 1.00 95.12 172 LEU A C 1
ATOM 1220 O O . LEU A 1 172 ? 0.901 6.166 8.716 1.00 95.12 172 LEU A O 1
ATOM 1224 N N . ARG A 1 173 ? 1.449 5.532 10.812 1.00 93.38 173 ARG A N 1
ATOM 1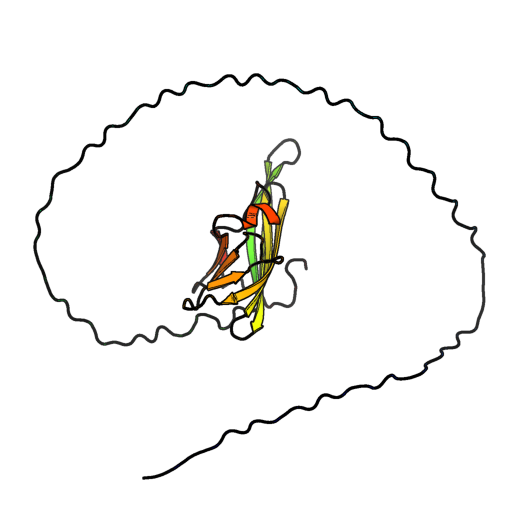225 C CA . ARG A 1 173 ? 2.622 6.390 10.977 1.00 93.38 173 ARG A CA 1
ATOM 1226 C C . ARG A 1 173 ? 3.785 5.480 11.349 1.00 93.38 173 ARG A C 1
ATOM 1228 O O . ARG A 1 173 ? 3.787 4.989 12.481 1.00 93.38 173 ARG A O 1
ATOM 1235 N N . PRO A 1 174 ? 4.683 5.169 10.407 1.00 85.81 174 PRO A N 1
ATOM 1236 C CA . PRO A 1 174 ? 5.829 4.325 10.701 1.00 85.81 174 PRO A CA 1
ATOM 1237 C C . PRO A 1 174 ? 6.717 4.928 11.785 1.00 85.81 174 PRO A C 1
ATOM 1239 O O . PRO A 1 174 ? 6.712 6.139 12.006 1.00 85.81 174 PRO A O 1
ATOM 1242 N N . GLU A 1 175 ? 7.470 4.072 12.470 1.00 82.19 175 GLU A N 1
ATOM 1243 C CA . GLU A 1 175 ? 8.475 4.537 13.416 1.00 82.19 175 GLU A CA 1
ATOM 1244 C C . GLU A 1 175 ? 9.786 4.899 12.692 1.00 82.19 175 GLU A C 1
ATOM 1246 O O . GLU A 1 175 ? 10.194 4.173 11.783 1.00 82.19 175 GLU A O 1
ATOM 1251 N N . PRO A 1 176 ? 10.477 5.964 13.134 1.00 80.50 176 PRO A N 1
ATOM 1252 C CA . PRO A 1 176 ? 10.114 6.811 14.266 1.00 80.50 176 PRO A CA 1
ATOM 1253 C C . PRO A 1 176 ? 9.035 7.851 13.887 1.00 80.50 176 PRO A C 1
ATOM 1255 O O . PRO A 1 176 ? 8.970 8.348 12.768 1.00 80.50 176 PRO A O 1
ATOM 1258 N N . ALA A 1 177 ? 8.141 8.159 14.835 1.00 72.38 177 ALA A N 1
ATOM 1259 C CA . ALA A 1 177 ? 6.924 8.947 14.583 1.00 72.38 177 ALA A CA 1
ATOM 1260 C C . ALA A 1 177 ? 7.167 10.428 14.211 1.00 72.38 177 ALA A C 1
ATOM 1262 O O . ALA A 1 177 ? 6.210 11.168 13.971 1.00 72.38 177 ALA A O 1
ATOM 1263 N N . ASP A 1 178 ? 8.420 10.878 14.237 1.00 75.00 178 ASP A N 1
ATOM 1264 C CA . ASP A 1 178 ? 8.874 12.186 13.771 1.00 75.00 178 ASP A CA 1
ATOM 1265 C C . ASP A 1 178 ? 9.118 12.235 12.255 1.00 75.00 178 ASP A C 1
ATOM 1267 O O . ASP A 1 178 ? 9.279 13.327 11.703 1.00 75.00 178 ASP A O 1
ATOM 1271 N N . GLU A 1 179 ? 9.077 11.096 11.558 1.00 78.25 179 GLU A N 1
ATOM 1272 C CA . GLU A 1 179 ? 9.067 11.080 10.100 1.00 78.25 179 GLU A CA 1
ATOM 1273 C C . GLU A 1 179 ? 7.721 11.582 9.541 1.00 78.25 179 GLU A C 1
ATOM 1275 O O . GLU A 1 179 ? 6.648 11.234 10.043 1.00 78.25 179 GLU A O 1
ATOM 1280 N N . PRO A 1 180 ? 7.731 12.389 8.464 1.00 87.00 180 PRO A N 1
ATOM 1281 C CA . PRO A 1 180 ? 6.515 12.969 7.901 1.00 87.00 180 PRO A CA 1
ATOM 1282 C C . PRO A 1 180 ? 5.647 11.954 7.137 1.00 87.00 180 PRO A C 1
ATOM 1284 O O . PRO A 1 180 ? 4.588 12.334 6.636 1.00 87.00 180 PRO A O 1
ATOM 1287 N N . CYS A 1 181 ? 6.065 10.686 7.025 1.00 93.62 181 CYS A N 1
ATOM 1288 C CA . CYS A 1 181 ? 5.291 9.655 6.340 1.00 93.62 181 CYS A CA 1
ATOM 1289 C C . CYS A 1 181 ? 3.984 9.350 7.087 1.00 93.62 181 CYS A C 1
ATOM 1291 O O . CYS A 1 181 ? 3.966 8.876 8.223 1.00 93.62 181 CYS A O 1
ATOM 1293 N N . GLN A 1 182 ? 2.870 9.601 6.403 1.00 95.62 182 GLN A N 1
ATOM 1294 C CA . GLN A 1 182 ? 1.522 9.294 6.859 1.00 95.62 18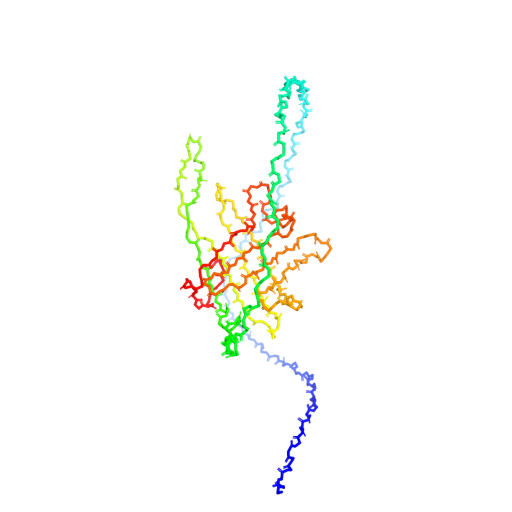2 GLN A CA 1
ATOM 1295 C C . GLN A 1 182 ? 0.791 8.547 5.746 1.00 95.62 182 GLN A C 1
ATOM 1297 O O . GLN A 1 182 ? 0.369 9.145 4.756 1.00 95.62 182 GLN A O 1
ATOM 1302 N N . LEU A 1 183 ? 0.619 7.239 5.924 1.00 97.56 183 LEU A N 1
ATOM 1303 C CA . LEU A 1 183 ? -0.114 6.402 4.982 1.00 97.56 183 LEU A CA 1
ATOM 1304 C C . LEU A 1 183 ? -1.517 6.135 5.520 1.00 97.56 183 LEU A C 1
ATOM 1306 O O . LEU A 1 183 ? -1.687 5.698 6.659 1.00 97.56 183 LEU A O 1
ATOM 1310 N N . ARG A 1 184 ? -2.540 6.368 4.702 1.00 97.88 184 ARG A N 1
ATOM 1311 C CA . ARG A 1 184 ? -3.928 6.058 5.050 1.00 97.88 184 ARG A CA 1
ATOM 1312 C C . ARG A 1 184 ? -4.447 4.893 4.233 1.00 97.88 184 ARG A C 1
ATOM 1314 O O . ARG A 1 184 ? -4.257 4.851 3.025 1.00 97.88 184 ARG A O 1
ATOM 1321 N N . LEU A 1 185 ? -5.159 3.999 4.904 1.00 98.12 185 LEU A N 1
ATOM 1322 C CA . LEU A 1 185 ? -5.999 2.983 4.292 1.00 98.12 185 LEU A CA 1
ATOM 1323 C C . LEU A 1 185 ? -7.451 3.464 4.353 1.00 98.12 185 LEU A C 1
ATOM 1325 O O . LEU A 1 185 ? -8.038 3.534 5.437 1.00 98.12 185 LEU A O 1
ATOM 1329 N N . VAL A 1 186 ? -8.020 3.785 3.195 1.00 97.31 186 VAL A N 1
ATOM 1330 C CA . VAL A 1 186 ? -9.434 4.130 3.030 1.00 97.31 186 VAL A CA 1
ATOM 1331 C C . VAL A 1 186 ? -10.210 2.862 2.684 1.00 97.31 186 VAL A C 1
ATOM 1333 O O . VAL A 1 186 ? -9.946 2.193 1.683 1.00 97.31 186 VAL A O 1
ATOM 1336 N N . VAL A 1 187 ? -11.176 2.519 3.530 1.00 96.25 187 VAL A N 1
ATOM 1337 C CA . VAL A 1 187 ? -11.980 1.301 3.434 1.00 96.25 187 VAL A CA 1
ATOM 1338 C C . VAL A 1 187 ? -13.299 1.612 2.733 1.00 96.25 187 VAL A C 1
ATOM 1340 O O . VAL A 1 187 ? -14.249 2.104 3.333 1.00 96.25 187 VAL A O 1
ATOM 1343 N N . GLY A 1 188 ? -13.372 1.299 1.443 1.00 94.56 188 GLY A N 1
ATOM 1344 C CA . GLY A 1 188 ? -14.607 1.367 0.671 1.00 94.56 188 GLY A CA 1
ATOM 1345 C C . GLY A 1 188 ? -15.446 0.090 0.763 1.00 94.56 188 GLY A C 1
ATOM 1346 O O . GLY A 1 188 ? -15.024 -0.953 1.276 1.00 94.56 188 GLY A O 1
ATOM 1347 N N . ALA A 1 189 ? -16.654 0.148 0.198 1.00 92.12 189 ALA A N 1
ATOM 1348 C CA . ALA A 1 189 ? -17.526 -1.021 0.079 1.00 92.12 189 ALA A CA 1
ATOM 1349 C C . ALA A 1 189 ? -16.899 -2.121 -0.798 1.00 92.12 189 ALA A C 1
ATOM 1351 O O . ALA A 1 189 ? -16.939 -3.292 -0.434 1.00 92.12 189 ALA A O 1
ATOM 1352 N N . GLU A 1 190 ? -16.270 -1.737 -1.913 1.00 95.50 190 GLU A N 1
ATOM 1353 C CA . GLU A 1 190 ? -15.741 -2.671 -2.921 1.00 95.50 190 GLU A CA 1
ATOM 1354 C C . GLU A 1 190 ? -14.212 -2.704 -2.984 1.00 95.50 190 GLU A C 1
ATOM 1356 O O . GLU A 1 190 ? -13.630 -3.696 -3.422 1.00 95.50 190 GLU A O 1
ATOM 1361 N N . ARG A 1 191 ? -13.546 -1.638 -2.529 1.00 97.06 191 ARG A N 1
ATOM 1362 C CA . ARG A 1 191 ? -12.094 -1.480 -2.644 1.00 97.06 191 ARG A CA 1
ATOM 1363 C C . ARG A 1 191 ? -11.458 -0.963 -1.364 1.00 97.06 191 ARG A C 1
ATOM 1365 O O . ARG A 1 191 ? -12.110 -0.298 -0.562 1.00 97.06 191 ARG A O 1
ATOM 1372 N N . LEU A 1 192 ? -10.179 -1.256 -1.219 1.00 97.88 192 LEU A N 1
ATOM 1373 C CA . LEU A 1 192 ? -9.276 -0.690 -0.229 1.00 97.88 192 LEU A CA 1
ATOM 1374 C C . LEU A 1 192 ? -8.301 0.216 -0.969 1.00 97.88 192 LEU A C 1
ATOM 1376 O O . LEU A 1 192 ? -7.748 -0.212 -1.975 1.00 97.88 192 LEU A O 1
ATOM 1380 N N . GLU A 1 193 ? -8.105 1.445 -0.514 1.00 98.31 193 GLU A N 1
ATOM 1381 C CA . GLU A 1 193 ? -7.241 2.417 -1.190 1.00 98.31 193 GLU A CA 1
ATOM 1382 C C . GLU A 1 193 ? -6.178 2.958 -0.244 1.00 98.31 193 GLU A C 1
ATOM 1384 O O . GLU A 1 193 ? -6.463 3.278 0.911 1.00 98.31 193 GLU A O 1
ATOM 1389 N N . LEU A 1 194 ? -4.956 3.052 -0.753 1.00 98.38 194 LEU A N 1
ATOM 1390 C CA . LEU A 1 194 ? -3.822 3.660 -0.085 1.00 98.38 194 LEU A CA 1
ATOM 1391 C C . LEU A 1 194 ? -3.715 5.130 -0.495 1.00 98.38 194 LEU A C 1
ATOM 1393 O O . LEU A 1 194 ? -3.750 5.465 -1.678 1.00 98.38 194 LEU A O 1
ATOM 1397 N N . VAL A 1 195 ? -3.570 6.005 0.495 1.00 98.06 195 VAL A N 1
ATOM 1398 C CA . VAL A 1 195 ? -3.378 7.447 0.303 1.00 98.06 195 VAL A CA 1
ATOM 1399 C C . VAL A 1 195 ? -2.110 7.862 1.038 1.00 98.06 195 VAL A C 1
ATOM 1401 O O . VAL A 1 195 ? -2.045 7.755 2.265 1.00 98.06 195 VAL A O 1
ATOM 1404 N N . ASP A 1 196 ? -1.106 8.327 0.294 1.00 96.62 196 ASP A N 1
ATOM 1405 C CA . ASP A 1 196 ? 0.153 8.848 0.846 1.00 96.62 196 ASP A CA 1
ATOM 1406 C C . ASP A 1 196 ? -0.024 10.348 1.092 1.00 96.62 196 ASP A C 1
ATOM 1408 O O . ASP A 1 196 ? 0.057 11.164 0.169 1.00 96.62 196 ASP A O 1
ATOM 1412 N N . VAL A 1 197 ? -0.335 10.713 2.336 1.00 95.62 197 VAL A N 1
ATOM 1413 C CA . VAL A 1 197 ? -0.653 12.095 2.698 1.00 95.62 197 VAL A CA 1
ATOM 1414 C C . VAL A 1 197 ? 0.564 12.976 2.422 1.00 95.62 197 VAL A C 1
ATOM 1416 O O . VAL A 1 197 ? 1.659 12.718 2.912 1.00 95.62 197 VAL A O 1
ATOM 1419 N N . GLU A 1 198 ? 0.360 14.019 1.612 1.00 94.94 198 GLU A N 1
ATOM 1420 C CA . GLU A 1 198 ? 1.420 14.927 1.142 1.00 94.94 198 GLU A CA 1
ATOM 1421 C C . GLU A 1 198 ? 2.537 14.242 0.324 1.00 94.94 198 GLU A C 1
ATOM 1423 O O . GLU A 1 198 ? 3.556 14.867 0.030 1.00 94.94 198 GLU A O 1
ATOM 1428 N N . HIS A 1 199 ? 2.341 12.987 -0.098 1.00 94.81 199 HIS A N 1
ATOM 1429 C CA . HIS A 1 199 ? 3.314 12.188 -0.846 1.00 94.81 199 HIS A CA 1
ATOM 1430 C C . HIS A 1 199 ? 4.679 12.073 -0.149 1.00 94.81 199 HIS A C 1
ATOM 1432 O O . HIS A 1 199 ? 5.731 12.164 -0.797 1.00 94.81 199 HIS A O 1
ATOM 1438 N N . GLN A 1 200 ? 4.673 11.935 1.176 1.00 93.50 200 GLN A N 1
ATOM 1439 C CA . GLN A 1 200 ? 5.895 11.903 1.973 1.00 93.50 200 GLN A CA 1
ATOM 1440 C C . GLN A 1 200 ? 6.439 10.486 2.124 1.00 93.50 200 GLN A C 1
ATOM 1442 O O . GLN A 1 200 ? 7.655 10.307 2.066 1.00 93.50 200 GLN A O 1
ATOM 1447 N N . CYS A 1 201 ? 5.583 9.465 2.220 1.00 94.94 201 CYS A N 1
ATOM 1448 C CA . CYS A 1 201 ? 6.026 8.077 2.357 1.00 94.94 201 CYS A CA 1
ATOM 1449 C C . CYS A 1 201 ? 6.848 7.609 1.156 1.00 94.94 201 CYS A C 1
ATOM 1451 O O . CYS A 1 201 ? 7.792 6.833 1.327 1.00 94.94 201 CYS A O 1
ATOM 1453 N N . ARG A 1 202 ? 6.567 8.127 -0.049 1.00 93.75 202 ARG A N 1
ATOM 1454 C CA . ARG A 1 202 ? 7.375 7.806 -1.232 1.00 93.75 202 ARG A CA 1
ATOM 1455 C C . ARG A 1 202 ? 8.872 8.044 -1.006 1.00 93.75 202 ARG A C 1
ATOM 1457 O O . ARG A 1 202 ? 9.679 7.235 -1.441 1.00 93.75 202 ARG A O 1
ATOM 1464 N N . GLN A 1 203 ? 9.252 9.106 -0.291 1.00 91.38 203 GLN A N 1
ATOM 1465 C CA . GLN A 1 203 ? 10.657 9.497 -0.136 1.00 91.38 203 GLN A CA 1
ATOM 1466 C C . GLN A 1 203 ? 11.453 8.487 0.697 1.00 91.38 203 GLN A C 1
ATOM 1468 O O . GLN A 1 203 ? 12.636 8.284 0.432 1.00 91.38 203 GLN A O 1
ATOM 1473 N N . TYR A 1 204 ? 10.790 7.837 1.654 1.00 91.62 204 TYR A N 1
ATOM 1474 C CA . TYR A 1 204 ? 11.411 6.927 2.617 1.00 91.62 204 TYR A CA 1
ATOM 1475 C C . TYR A 1 204 ? 11.337 5.465 2.171 1.00 91.62 204 TYR A C 1
ATOM 1477 O O . TYR A 1 204 ? 12.298 4.722 2.344 1.00 91.62 204 TYR A O 1
ATOM 1485 N N . TYR A 1 205 ? 10.232 5.065 1.536 1.00 93.81 205 TYR A N 1
ATOM 1486 C CA . TYR A 1 205 ? 9.951 3.654 1.239 1.00 93.81 205 TYR A CA 1
ATOM 1487 C C . TYR A 1 205 ? 9.984 3.301 -0.251 1.00 93.81 205 TYR A C 1
ATOM 1489 O O . TYR A 1 205 ? 10.082 2.129 -0.602 1.00 93.81 205 TYR A O 1
ATOM 1497 N N . CYS A 1 206 ? 9.906 4.296 -1.139 1.00 93.69 206 CYS A N 1
ATOM 1498 C CA . CYS A 1 206 ? 9.828 4.090 -2.590 1.00 93.69 206 CYS A CA 1
ATOM 1499 C C . CYS A 1 206 ? 10.875 4.875 -3.399 1.00 93.69 206 CYS A C 1
ATOM 1501 O O . CYS A 1 206 ? 10.992 4.689 -4.612 1.00 93.69 206 CYS A O 1
ATOM 1503 N N . GLY A 1 207 ? 11.624 5.783 -2.775 1.00 89.12 207 GLY A N 1
ATOM 1504 C CA . GLY A 1 207 ? 12.459 6.747 -3.483 1.00 89.12 207 GLY A CA 1
ATOM 1505 C C . GLY A 1 207 ? 11.660 7.632 -4.456 1.00 89.12 207 GLY A C 1
ATOM 1506 O O . GLY A 1 207 ? 10.533 8.043 -4.197 1.00 89.12 207 GLY A O 1
ATOM 1507 N N . ALA A 1 208 ? 12.264 7.962 -5.601 1.00 87.44 208 ALA A N 1
ATOM 1508 C CA . ALA A 1 208 ? 11.694 8.910 -6.567 1.00 87.44 208 ALA A CA 1
ATOM 1509 C C . ALA A 1 208 ? 10.814 8.273 -7.661 1.00 87.44 208 ALA A C 1
ATOM 1511 O O . ALA A 1 208 ? 10.277 8.992 -8.501 1.00 87.44 208 ALA A O 1
ATOM 1512 N N . ARG A 1 209 ? 10.726 6.938 -7.719 1.00 86.50 209 ARG A N 1
ATOM 1513 C CA . ARG A 1 209 ? 10.211 6.205 -8.895 1.00 86.50 209 ARG A CA 1
ATOM 1514 C C . ARG A 1 209 ? 8.868 5.518 -8.678 1.00 86.50 209 ARG A C 1
ATOM 1516 O O . ARG A 1 209 ? 8.287 5.023 -9.637 1.00 86.50 209 ARG A O 1
ATOM 1523 N N . ALA A 1 210 ? 8.395 5.486 -7.442 1.00 93.38 210 ALA A N 1
ATOM 1524 C CA . ALA A 1 210 ? 7.168 4.817 -7.053 1.00 93.38 210 ALA A CA 1
ATOM 1525 C C . ALA A 1 210 ? 6.533 5.552 -5.867 1.00 93.38 210 ALA A C 1
ATOM 1527 O O . ALA A 1 210 ? 7.118 6.486 -5.317 1.00 93.38 210 ALA A O 1
ATOM 1528 N N . GLY A 1 211 ? 5.332 5.143 -5.484 1.00 95.75 211 GLY A N 1
ATOM 1529 C CA . GLY A 1 211 ? 4.619 5.679 -4.334 1.00 95.75 211 GLY A CA 1
ATOM 1530 C C . GLY A 1 211 ? 3.390 4.835 -4.033 1.00 95.75 211 GLY A C 1
ATOM 1531 O O . GLY A 1 211 ? 2.964 4.039 -4.867 1.00 95.75 211 GLY A O 1
ATOM 1532 N N . PHE A 1 212 ? 2.827 5.017 -2.842 1.00 97.56 212 PHE A N 1
ATOM 1533 C CA . PHE A 1 212 ? 1.626 4.294 -2.419 1.00 97.56 212 PHE A CA 1
ATOM 1534 C C . PHE A 1 212 ? 0.326 4.992 -2.830 1.00 97.56 212 PHE A C 1
ATOM 1536 O O . PHE A 1 212 ? -0.735 4.377 -2.782 1.00 97.56 212 PHE A O 1
ATOM 1543 N N . ASP A 1 213 ? 0.392 6.274 -3.198 1.00 97.69 213 ASP A N 1
ATOM 1544 C CA . ASP A 1 213 ? -0.799 7.088 -3.428 1.00 97.69 213 ASP A CA 1
ATOM 1545 C C . ASP A 1 213 ? -1.672 6.562 -4.574 1.00 97.69 213 ASP A C 1
ATOM 1547 O O . ASP A 1 213 ? -1.188 6.312 -5.680 1.00 97.69 213 ASP A O 1
ATOM 1551 N N . GLY A 1 214 ? -2.967 6.403 -4.301 1.00 96.94 214 GLY A N 1
ATOM 1552 C CA . GLY A 1 214 ? -3.967 5.950 -5.268 1.00 96.94 214 GLY A CA 1
ATOM 1553 C C . GLY A 1 214 ? -3.929 4.448 -5.566 1.00 96.94 214 GLY A C 1
ATOM 1554 O O . GLY A 1 214 ? -4.736 3.960 -6.364 1.00 96.94 214 GLY A O 1
ATOM 1555 N N . VAL A 1 215 ? -3.028 3.688 -4.937 1.00 98.06 215 VAL A N 1
ATOM 1556 C CA . VAL A 1 215 ? -2.986 2.231 -5.096 1.00 98.06 215 VAL A CA 1
ATOM 1557 C C . VAL A 1 215 ? -4.219 1.623 -4.441 1.00 98.06 215 VAL A C 1
ATOM 1559 O O . VAL A 1 215 ? -4.567 1.961 -3.311 1.00 98.06 215 VAL A O 1
ATOM 1562 N N . SER A 1 216 ? -4.907 0.727 -5.151 1.00 98.25 216 SER A N 1
ATOM 1563 C CA . SER A 1 216 ? -6.158 0.145 -4.666 1.00 98.25 216 SER A CA 1
ATOM 1564 C C . SER A 1 216 ? -6.257 -1.357 -4.894 1.00 98.25 216 SER A C 1
ATOM 1566 O O . SER A 1 216 ? -5.820 -1.880 -5.915 1.00 98.25 216 SER A O 1
ATOM 1568 N N . PHE A 1 217 ? -6.877 -2.037 -3.935 1.00 98.25 217 PHE A N 1
ATOM 1569 C CA . PHE A 1 217 ? -7.087 -3.478 -3.918 1.00 98.25 217 PHE A CA 1
ATOM 1570 C C . PHE A 1 217 ? -8.584 -3.777 -3.896 1.00 98.25 217 PHE A C 1
ATOM 1572 O O . PHE A 1 217 ? -9.331 -3.206 -3.096 1.00 98.25 217 PHE A O 1
ATOM 1579 N N . ALA A 1 218 ? -9.040 -4.689 -4.752 1.00 97.31 218 ALA A N 1
ATOM 1580 C CA . ALA A 1 218 ? -10.428 -5.129 -4.736 1.00 97.31 218 ALA A CA 1
ATOM 1581 C C . ALA A 1 218 ? -10.687 -6.018 -3.511 1.00 97.31 218 ALA A C 1
ATOM 1583 O O . ALA A 1 218 ? -9.944 -6.958 -3.232 1.00 97.31 218 ALA A O 1
ATOM 1584 N N . ARG A 1 219 ? -11.779 -5.767 -2.781 1.00 95.44 219 ARG A N 1
ATOM 1585 C CA . ARG A 1 219 ? -12.140 -6.579 -1.605 1.00 95.44 219 ARG A CA 1
ATOM 1586 C C . ARG A 1 219 ? -12.554 -8.003 -1.977 1.00 95.44 219 ARG A C 1
ATOM 1588 O O . ARG A 1 219 ? -12.489 -8.893 -1.132 1.00 95.44 219 ARG A O 1
ATOM 1595 N N . THR A 1 220 ? -12.963 -8.220 -3.225 1.00 95.19 220 THR A N 1
ATOM 1596 C CA . THR A 1 220 ? -13.289 -9.539 -3.783 1.00 95.19 220 THR A CA 1
ATOM 1597 C C . THR A 1 220 ? -12.062 -10.428 -3.967 1.00 95.19 220 THR A C 1
ATOM 1599 O O . THR A 1 220 ? -12.202 -11.643 -3.915 1.00 95.19 220 THR A O 1
ATOM 1602 N N . GLU A 1 221 ? -10.867 -9.844 -4.094 1.00 93.94 221 GLU A N 1
ATOM 1603 C CA . GLU A 1 221 ? -9.592 -10.567 -4.233 1.00 93.94 221 GLU A CA 1
ATOM 1604 C C . GLU A 1 221 ? -8.995 -10.991 -2.878 1.00 93.94 221 GLU A C 1
ATOM 1606 O O . GLU A 1 221 ? -7.868 -11.482 -2.796 1.00 93.94 221 GLU A O 1
ATOM 1611 N N . ARG A 1 222 ? -9.746 -10.811 -1.781 1.00 95.56 222 ARG A N 1
ATOM 1612 C CA . ARG A 1 222 ? -9.309 -11.173 -0.430 1.00 95.56 222 ARG A CA 1
ATOM 1613 C C . ARG A 1 222 ? -9.089 -12.680 -0.304 1.00 95.56 222 ARG A C 1
ATOM 1615 O O . ARG A 1 222 ? -10.025 -13.476 -0.406 1.00 95.56 222 ARG A O 1
ATOM 1622 N N . ARG A 1 223 ? -7.879 -13.060 0.089 1.00 93.56 223 ARG A N 1
ATOM 1623 C CA . ARG A 1 223 ? -7.489 -14.419 0.475 1.00 93.56 223 ARG A CA 1
ATOM 1624 C C . ARG A 1 223 ? -7.331 -14.524 1.999 1.00 93.56 223 ARG A C 1
ATOM 1626 O O . ARG A 1 223 ? -7.039 -13.524 2.659 1.00 93.56 223 ARG A O 1
ATOM 1633 N N . PRO A 1 224 ? -7.513 -15.715 2.597 1.00 91.06 224 PRO A N 1
ATOM 1634 C CA . PRO A 1 224 ? -7.203 -15.927 4.010 1.00 91.06 224 PRO A CA 1
ATOM 1635 C C . PRO A 1 224 ? -5.736 -15.593 4.321 1.00 91.06 224 PRO A C 1
ATOM 1637 O O . PRO A 1 224 ? -4.848 -16.015 3.583 1.00 91.06 224 PRO A O 1
ATOM 1640 N N . ALA A 1 225 ? -5.480 -14.906 5.438 1.00 80.69 225 ALA A N 1
ATOM 1641 C CA . ALA A 1 225 ? -4.138 -14.515 5.886 1.00 80.69 225 ALA A CA 1
ATOM 1642 C C . ALA A 1 225 ? -3.331 -15.697 6.460 1.00 80.69 225 ALA A C 1
ATOM 1644 O O . ALA A 1 225 ? -2.978 -15.717 7.636 1.00 80.69 225 ALA A O 1
ATOM 1645 N N . ARG A 1 226 ? -3.090 -16.727 5.643 1.00 79.19 226 ARG A N 1
ATOM 1646 C CA . ARG A 1 226 ? -2.218 -17.860 6.006 1.00 79.19 226 ARG A CA 1
ATOM 1647 C C . ARG A 1 226 ? -0.735 -17.534 5.823 1.00 79.19 226 ARG A C 1
ATOM 1649 O O . ARG A 1 226 ? 0.089 -18.227 6.407 1.00 79.19 226 ARG A O 1
ATOM 1656 N N . HIS A 1 227 ? -0.453 -16.501 5.035 1.00 77.00 227 HIS A N 1
ATOM 1657 C CA . HIS A 1 227 ? 0.855 -16.150 4.508 1.00 77.00 227 HIS A CA 1
ATOM 1658 C C . HIS A 1 227 ? 1.076 -14.630 4.554 1.00 77.00 227 HIS A C 1
ATOM 1660 O O . HIS A 1 227 ? 0.102 -13.866 4.546 1.00 77.00 227 HIS A O 1
ATOM 1666 N N . GLY A 1 228 ? 2.340 -14.215 4.664 1.00 84.06 228 GLY A N 1
ATOM 1667 C CA . GLY A 1 228 ? 2.780 -12.823 4.514 1.00 84.06 228 GLY A CA 1
ATOM 1668 C C . GLY A 1 228 ? 2.719 -12.357 3.056 1.00 84.06 228 GLY A C 1
ATOM 1669 O O . GLY A 1 228 ? 2.335 -13.124 2.178 1.00 84.06 228 GLY A O 1
ATOM 1670 N N . CYS A 1 229 ? 3.109 -11.108 2.779 1.00 89.25 229 CYS A N 1
ATOM 1671 C CA . CYS A 1 229 ? 3.255 -10.661 1.388 1.00 89.25 229 CYS A CA 1
ATOM 1672 C C . CYS A 1 229 ? 4.511 -11.232 0.704 1.00 89.25 229 CYS A C 1
ATOM 1674 O O . CYS A 1 229 ? 4.600 -11.207 -0.516 1.00 89.25 229 CYS A O 1
ATOM 1676 N N . ALA A 1 230 ? 5.464 -11.751 1.483 1.00 75.00 230 ALA A N 1
ATOM 1677 C CA . ALA A 1 230 ? 6.740 -12.290 1.009 1.00 75.00 230 ALA A CA 1
ATOM 1678 C C . ALA A 1 230 ? 6.764 -13.824 0.806 1.00 75.00 230 ALA A C 1
ATOM 1680 O O . ALA A 1 230 ? 7.847 -14.378 0.611 1.00 75.00 230 ALA A O 1
ATOM 1681 N N . ASP A 1 231 ? 5.617 -14.500 0.914 1.00 59.09 231 ASP A N 1
ATOM 1682 C CA . ASP A 1 231 ? 5.501 -15.971 0.908 1.00 59.09 231 ASP A CA 1
ATOM 1683 C C . ASP A 1 231 ? 5.194 -16.568 -0.476 1.00 59.09 231 ASP A C 1
ATOM 1685 O O . ASP A 1 231 ? 4.362 -15.989 -1.214 1.00 59.09 231 ASP A O 1
#